Protein AF-0000000078819251 (afdb_homodimer)

Secondary structure (DSSP, 8-state):
---EEEE--HHHHHHHHSSS--HHHHHHHHHBTTTEEEEEEHHHHHHHHHHHHHSS-TTHHHHHHHHHTTSEEEPB-HHHHHHHHHHHHHHHHTT----HHHHHHHHHHHHTT----/---EEEE--HHHHHHHHSSS--HHHHHHHHHBTTTEEEEEEHHHHHHHHHHHHHSS-TTHHHHHHHHHTTSEEEPB-HHHHHHHHHHHHHHHHTT----HHHHHHHHHHHHTT----

Nearest PDB structures (foldseek):
  3zvk-assembly1_D  TM=8.724E-01  e=1.174E-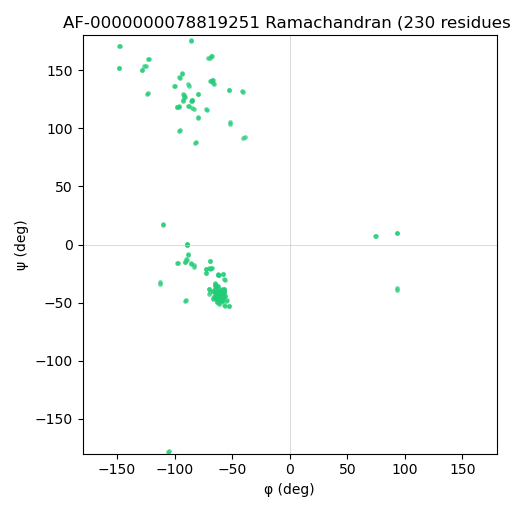06  Rickettsia felis
  3zvk-assembly1_B  TM=8.732E-01  e=2.799E-06  Rickettsia felis
  5x3t-assembly1_H  TM=8.193E-01  e=6.175E-03  Mycobacterium tuberculosis H37Rv
  5wz4-assembly1_B  TM=7.832E-01  e=4.255E-03  Mycobacterium tuberculosis H37Rv
  5wzf-assembly1_A  TM=7.542E-01  e=3.532E-03  Mycobacterium tuberculosis H37Rv

Structure (mmCIF, N/CA/C/O backbone):
data_AF-0000000078819251-model_v1
#
loop_
_entity.id
_entity.type
_entity.pdbx_description
1 polymer 'Pin protein'
#
loop_
_atom_site.group_PDB
_atom_site.id
_atom_site.type_symbol
_atom_site.label_atom_id
_atom_site.label_alt_id
_atom_site.label_comp_id
_atom_site.label_asym_id
_atom_site.label_entity_id
_atom_site.label_seq_id
_atom_site.pdbx_PDB_ins_code
_atom_site.Cartn_x
_atom_site.Cartn_y
_atom_site.Cartn_z
_atom_site.occupancy
_atom_site.B_iso_or_equiv
_atom_site.auth_seq_id
_atom_site.auth_comp_id
_atom_site.auth_asym_id
_atom_site.auth_atom_id
_atom_site.pdbx_PDB_model_num
ATOM 1 N N . MET A 1 1 ? 28.266 -14.711 -6.984 1 44.97 1 MET A N 1
ATOM 2 C CA . MET A 1 1 ? 27.781 -13.828 -8.047 1 44.97 1 MET A CA 1
ATOM 3 C C . MET A 1 1 ? 26.359 -13.359 -7.754 1 44.97 1 MET A C 1
ATOM 5 O O . MET A 1 1 ? 25.484 -14.164 -7.406 1 44.97 1 MET A O 1
ATOM 9 N N . GLY A 1 2 ? 26.109 -12.133 -7.336 1 59.44 2 GLY A N 1
ATOM 10 C CA . GLY A 1 2 ? 24.844 -11.641 -6.82 1 59.44 2 GLY A CA 1
ATOM 11 C C . GLY A 1 2 ? 23.656 -11.938 -7.734 1 59.44 2 GLY A C 1
ATOM 12 O O . GLY A 1 2 ? 23.781 -11.859 -8.961 1 59.44 2 GLY A O 1
ATOM 13 N N . ARG A 1 3 ? 22.828 -12.898 -7.426 1 68.06 3 ARG A N 1
ATOM 14 C CA . ARG A 1 3 ? 21.719 -13.289 -8.289 1 68.06 3 ARG A CA 1
ATOM 15 C C . ARG A 1 3 ? 21.047 -12.062 -8.906 1 68.06 3 ARG A C 1
ATOM 17 O O . ARG A 1 3 ? 20.984 -11.008 -8.273 1 68.06 3 ARG A O 1
ATOM 24 N N . MET A 1 4 ? 20.875 -12.219 -10.32 1 81.94 4 MET A N 1
ATOM 25 C CA . MET A 1 4 ? 20.125 -11.172 -11 1 81.94 4 MET A CA 1
ATOM 26 C C . MET A 1 4 ? 18.781 -10.945 -10.312 1 81.94 4 MET A C 1
ATOM 28 O O . MET A 1 4 ? 18.125 -11.898 -9.891 1 81.94 4 MET A O 1
ATOM 32 N N . LYS A 1 5 ? 18.438 -9.766 -10.062 1 86.62 5 LYS A N 1
ATOM 33 C CA . LYS A 1 5 ? 17.203 -9.406 -9.383 1 86.62 5 LYS A CA 1
ATOM 34 C C . LYS A 1 5 ? 16.078 -9.164 -10.391 1 86.62 5 LYS A C 1
ATOM 36 O O . LYS A 1 5 ? 16.297 -8.523 -11.422 1 86.62 5 LYS A O 1
ATOM 41 N N . PHE A 1 6 ? 15.031 -9.805 -10.125 1 88.38 6 PHE A N 1
ATOM 42 C CA . PHE A 1 6 ? 13.844 -9.578 -10.945 1 88.38 6 PHE A CA 1
ATOM 43 C C . PHE A 1 6 ? 12.664 -9.148 -10.094 1 88.38 6 PHE A C 1
ATOM 45 O O . PHE A 1 6 ? 12.453 -9.688 -9 1 88.38 6 PHE A O 1
ATOM 52 N N . PHE A 1 7 ? 12.086 -8.117 -10.539 1 92.88 7 PHE A N 1
ATOM 53 C CA . PHE A 1 7 ? 10.828 -7.727 -9.922 1 92.88 7 PHE A CA 1
ATOM 54 C C . PHE A 1 7 ? 9.648 -8.414 -10.602 1 92.88 7 PHE A C 1
ATOM 56 O O . PHE A 1 7 ? 9.422 -8.219 -11.797 1 92.88 7 PHE A O 1
ATOM 63 N N . VAL A 1 8 ? 8.906 -9.211 -9.859 1 91.12 8 VAL A N 1
ATOM 64 C CA . VAL A 1 8 ? 7.832 -10.023 -10.414 1 91.12 8 VAL A CA 1
ATOM 65 C C . VAL A 1 8 ? 6.5 -9.305 -10.25 1 91.12 8 VAL A C 1
ATOM 67 O O . VAL A 1 8 ? 6.086 -8.992 -9.125 1 91.12 8 VAL A O 1
ATOM 70 N N . ASP A 1 9 ? 5.871 -9.008 -11.32 1 88 9 ASP A N 1
ATOM 71 C CA . ASP A 1 9 ? 4.602 -8.289 -11.273 1 88 9 ASP A CA 1
ATOM 72 C C . ASP A 1 9 ? 3.43 -9.25 -11.094 1 88 9 ASP A C 1
ATOM 74 O O . ASP A 1 9 ? 3.627 -10.461 -11 1 88 9 ASP A O 1
ATOM 78 N N . THR A 1 10 ? 2.244 -8.672 -10.953 1 89.81 10 THR A N 1
ATOM 79 C CA . THR A 1 10 ? 1.039 -9.422 -10.625 1 89.81 10 THR A CA 1
ATOM 80 C C . THR A 1 10 ? 0.689 -10.391 -11.75 1 89.81 10 THR A C 1
ATOM 82 O O . THR A 1 10 ? 0.239 -11.508 -11.5 1 89.81 10 THR A O 1
ATOM 85 N N . SER A 1 11 ? 0.959 -9.977 -12.961 1 90 11 SER A N 1
ATOM 86 C CA . SER A 1 11 ? 0.524 -10.758 -14.109 1 90 11 SER A CA 1
ATOM 87 C C . SER A 1 11 ? 1.21 -12.117 -14.141 1 90 11 SER A C 1
ATOM 89 O O . SER A 1 11 ? 0.604 -13.117 -14.547 1 90 11 SER A O 1
ATOM 91 N N . ILE A 1 12 ? 2.428 -12.203 -13.75 1 90.44 12 ILE A N 1
ATOM 92 C CA . ILE A 1 12 ? 3.172 -13.461 -13.734 1 90.44 12 ILE A CA 1
ATOM 93 C C . ILE A 1 12 ? 2.551 -14.422 -12.727 1 90.44 12 ILE A C 1
ATOM 95 O O . ILE A 1 12 ? 2.377 -15.609 -13.008 1 90.44 12 ILE A O 1
ATOM 99 N N . PHE A 1 13 ? 2.215 -13.961 -11.531 1 93.44 13 PHE A N 1
ATOM 100 C CA . PHE A 1 13 ? 1.59 -14.797 -10.508 1 93.44 13 PHE A CA 1
ATOM 101 C C . PHE A 1 13 ? 0.225 -15.289 -10.977 1 93.44 13 PHE A C 1
ATOM 103 O O . PHE A 1 13 ? -0.099 -16.469 -10.828 1 93.44 13 PHE A O 1
ATOM 110 N N . VAL A 1 14 ? -0.562 -14.391 -11.531 1 92.19 14 VAL A N 1
ATOM 111 C CA . VAL A 1 14 ? -1.913 -14.703 -11.984 1 92.19 14 VAL A CA 1
ATOM 112 C C . VAL A 1 14 ? -1.858 -15.797 -13.055 1 92.19 14 VAL A C 1
ATOM 114 O O . VAL A 1 14 ? -2.66 -16.734 -13.039 1 92.19 14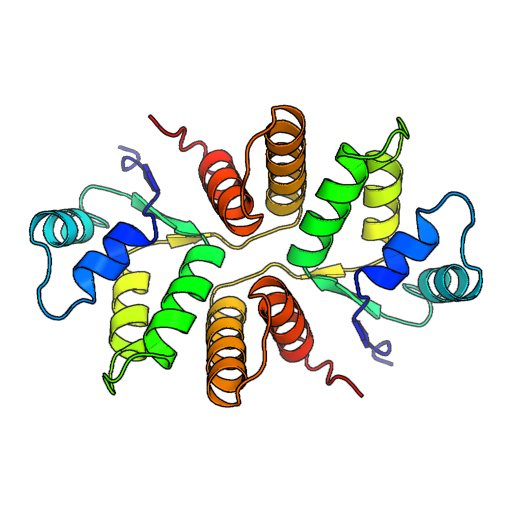 VAL A O 1
ATOM 117 N N . ASP A 1 15 ? -0.862 -15.664 -13.992 1 90.44 15 ASP A N 1
ATOM 118 C CA . ASP A 1 15 ? -0.665 -16.656 -15.039 1 90.44 15 ASP A CA 1
ATOM 119 C C . ASP A 1 15 ? -0.456 -18.047 -14.445 1 90.44 15 ASP A C 1
ATOM 121 O O . ASP A 1 15 ? -0.855 -19.062 -15.039 1 90.44 15 ASP A O 1
ATOM 125 N N . CYS A 1 16 ? 0.128 -18.094 -13.25 1 89.88 16 CYS A N 1
ATOM 126 C CA . CYS A 1 16 ? 0.477 -19.375 -12.625 1 89.88 16 CYS A CA 1
ATOM 127 C C . CYS A 1 16 ? -0.662 -19.875 -11.75 1 89.88 16 CYS A C 1
ATOM 129 O O . CYS A 1 16 ? -0.673 -21.047 -11.352 1 89.88 16 CYS A O 1
ATOM 131 N N . LEU A 1 17 ? -1.628 -19 -11.43 1 88.62 17 LEU A N 1
ATOM 132 C CA . LEU A 1 17 ? -2.725 -19.359 -10.539 1 88.62 17 LEU A CA 1
ATOM 133 C C . LEU A 1 17 ? -3.965 -19.75 -11.336 1 88.62 17 LEU A C 1
ATOM 135 O O . LEU A 1 17 ? -4.879 -20.375 -10.797 1 88.62 17 LEU A O 1
ATOM 139 N N . ARG A 1 18 ? -3.949 -19.406 -12.562 1 82.31 18 ARG A N 1
ATOM 140 C CA . ARG A 1 18 ? -5.082 -19.766 -13.414 1 82.31 18 ARG A CA 1
ATOM 141 C C . ARG A 1 18 ? -5.152 -21.266 -13.625 1 82.31 18 ARG A C 1
ATOM 143 O O . ARG A 1 18 ? -4.18 -21.984 -13.383 1 82.31 18 ARG A O 1
ATOM 150 N N . LYS A 1 19 ? -6.387 -21.672 -14.078 1 78.31 19 LYS A N 1
ATOM 151 C CA . LYS A 1 19 ? -6.586 -23.094 -14.367 1 78.31 19 LYS A CA 1
ATOM 152 C C . LYS A 1 19 ? -5.625 -23.578 -15.453 1 78.31 19 LYS A C 1
ATOM 154 O O . LYS A 1 19 ? -4.996 -24.625 -15.305 1 78.31 19 LYS A O 1
ATOM 159 N N . GLU A 1 20 ? -5.594 -22.766 -16.453 1 79.81 20 GLU A N 1
ATOM 160 C CA . GLU A 1 20 ? -4.613 -23.031 -17.5 1 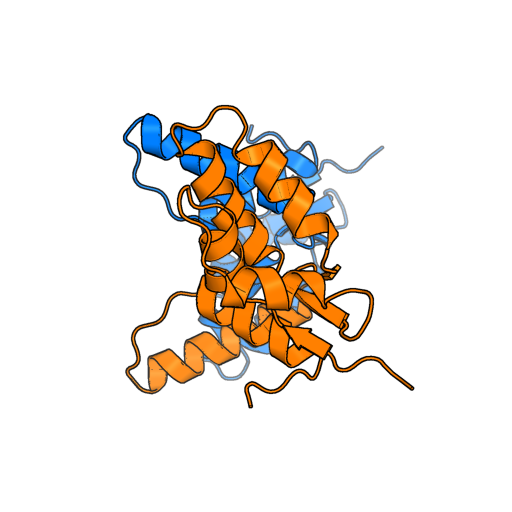79.81 20 GLU A CA 1
ATOM 161 C C . GLU A 1 20 ? -3.35 -22.203 -17.297 1 79.81 20 GLU A C 1
ATOM 163 O O . GLU A 1 20 ? -3.287 -21.047 -17.734 1 79.81 20 GLU A O 1
ATOM 168 N N . VAL A 1 21 ? -2.412 -22.953 -16.688 1 81.88 21 VAL A N 1
ATOM 169 C CA . VAL A 1 21 ? -1.153 -22.297 -16.375 1 81.88 21 VAL A CA 1
ATOM 170 C C . VAL A 1 21 ? -0.419 -21.922 -17.656 1 81.88 21 VAL A C 1
ATOM 172 O O . VAL A 1 21 ? -0.365 -22.719 -18.594 1 81.88 21 VAL A O 1
ATOM 175 N N . ILE A 1 22 ? 0.179 -20.734 -17.734 1 81.12 22 ILE A N 1
ATOM 176 C CA . ILE A 1 22 ? 1.029 -20.312 -18.828 1 81.12 22 ILE A CA 1
ATOM 177 C C . ILE A 1 22 ? 2.451 -20.828 -18.625 1 81.12 22 ILE A C 1
ATOM 179 O O . ILE A 1 22 ? 3.141 -20.406 -17.688 1 81.12 22 ILE A O 1
ATOM 183 N N . PRO A 1 23 ? 2.863 -21.609 -19.453 1 84.38 23 PRO A N 1
ATOM 184 C CA . PRO A 1 23 ? 4.125 -22.312 -19.219 1 84.38 23 PRO A CA 1
ATOM 185 C C . PRO A 1 23 ? 5.312 -21.359 -19.078 1 84.38 23 PRO A C 1
ATOM 187 O O . PRO A 1 23 ? 6.203 -21.609 -18.266 1 84.38 23 PRO A O 1
ATOM 190 N N . SER A 1 24 ? 5.375 -20.359 -19.828 1 84 24 SER A N 1
ATOM 191 C CA . SER A 1 24 ? 6.504 -19.438 -19.766 1 84 24 SER A CA 1
ATOM 192 C C . SER A 1 24 ? 6.605 -18.781 -18.391 1 84 24 SER A C 1
ATOM 194 O O . SER A 1 24 ? 7.699 -18.672 -17.828 1 84 24 SER A O 1
ATOM 196 N N . SER A 1 25 ? 5.488 -18.406 -17.875 1 86.88 25 SER A N 1
ATOM 197 C CA . SER A 1 25 ? 5.465 -17.797 -16.547 1 86.88 25 SER A CA 1
ATOM 198 C C . SER A 1 25 ? 5.863 -18.797 -15.469 1 86.88 25 SER A C 1
ATOM 200 O O . SER A 1 25 ? 6.598 -18.469 -14.539 1 86.88 25 SER A O 1
ATOM 202 N N . LYS A 1 26 ? 5.402 -19.953 -15.633 1 84.94 26 LYS A N 1
ATOM 203 C CA . LYS A 1 26 ? 5.742 -21 -14.68 1 84.94 26 LYS A CA 1
ATOM 204 C C . LYS A 1 26 ? 7.242 -21.297 -14.695 1 84.94 26 LYS A C 1
ATOM 206 O O . LYS A 1 26 ? 7.871 -21.391 -13.641 1 84.94 26 LYS A O 1
ATOM 211 N N . SER A 1 27 ? 7.707 -21.422 -15.812 1 84.56 27 SER A N 1
ATOM 212 C CA . SER A 1 27 ? 9.133 -21.688 -15.961 1 84.56 27 SER A CA 1
ATOM 213 C C . SER A 1 27 ? 9.977 -20.578 -15.352 1 84.56 27 SER A C 1
ATOM 215 O O . SER A 1 27 ? 11 -20.844 -14.719 1 84.56 27 SER A O 1
ATOM 217 N N . PHE A 1 28 ? 9.57 -19.406 -15.57 1 83.81 28 PHE A N 1
ATOM 218 C CA . PHE A 1 28 ? 10.281 -18.25 -15.031 1 83.81 28 PHE A CA 1
ATOM 219 C C . PHE A 1 28 ? 10.32 -18.297 -13.508 1 83.81 28 PHE A C 1
ATOM 221 O O . PHE A 1 28 ? 11.391 -18.156 -12.906 1 83.81 28 PHE A O 1
ATOM 228 N N . LEU A 1 29 ? 9.188 -18.562 -12.938 1 85.12 29 LEU A N 1
ATOM 229 C CA . LEU A 1 29 ? 9.094 -18.594 -11.477 1 85.12 29 LEU A CA 1
ATOM 230 C C . LEU A 1 29 ? 9.93 -19.734 -10.906 1 85.12 29 LEU A C 1
ATOM 232 O O . LEU A 1 29 ? 10.5 -19.609 -9.82 1 85.12 29 LEU A O 1
ATOM 236 N N . GLU A 1 30 ? 9.984 -20.766 -11.664 1 82.94 30 GLU A N 1
ATOM 237 C CA . GLU A 1 30 ? 10.742 -21.922 -11.211 1 82.94 30 GLU A CA 1
ATOM 238 C C . GLU A 1 30 ? 12.242 -21.625 -11.188 1 82.94 30 GLU A C 1
ATOM 240 O O . GLU A 1 30 ? 13 -22.281 -10.484 1 82.94 30 GLU A O 1
ATOM 245 N N . ARG A 1 31 ? 12.547 -20.672 -11.906 1 84.88 31 ARG A N 1
ATOM 246 C CA . ARG A 1 31 ? 13.961 -20.312 -11.969 1 84.88 31 ARG A CA 1
ATOM 247 C C . ARG A 1 31 ? 14.336 -19.359 -10.828 1 84.88 31 ARG A C 1
ATOM 249 O O . ARG A 1 31 ? 15.516 -19.172 -10.539 1 84.88 31 ARG A O 1
ATOM 256 N N . ILE A 1 32 ? 13.367 -18.828 -10.266 1 81.56 32 ILE A N 1
ATOM 257 C CA . ILE A 1 32 ? 13.609 -17.953 -9.125 1 81.56 32 ILE A CA 1
ATOM 258 C C . ILE A 1 32 ? 14.102 -18.781 -7.938 1 81.56 32 ILE A C 1
ATOM 260 O O . ILE A 1 32 ? 13.555 -19.844 -7.645 1 81.56 32 ILE A O 1
ATOM 264 N N . GLY A 1 33 ? 15.094 -18.297 -7.121 1 75.19 33 GLY A N 1
ATOM 265 C CA . GLY A 1 33 ? 15.727 -19 -6.016 1 75.19 33 GLY A CA 1
ATOM 266 C C . GLY A 1 33 ? 17 -19.734 -6.426 1 75.19 33 GLY A C 1
ATOM 267 O O . GLY A 1 33 ? 17.969 -19.766 -5.672 1 75.19 33 GLY A O 1
ATOM 268 N N . ASP A 1 34 ? 16.922 -20.312 -7.633 1 77.25 34 ASP A N 1
ATOM 269 C CA . ASP A 1 34 ? 18.094 -21.031 -8.125 1 77.25 34 ASP A CA 1
ATOM 270 C C . ASP A 1 34 ? 19.016 -20.109 -8.914 1 77.25 34 ASP A C 1
ATOM 272 O O . ASP A 1 34 ? 20.203 -19.984 -8.586 1 77.25 34 ASP A O 1
ATOM 276 N N . GLU A 1 35 ? 18.391 -19.344 -9.844 1 79.75 35 GLU A N 1
ATOM 277 C CA . GLU A 1 35 ? 19.172 -18.531 -10.766 1 79.75 35 GLU A CA 1
ATOM 278 C C . GLU A 1 35 ? 18.969 -17.047 -10.516 1 79.75 35 GLU A C 1
ATOM 280 O O . GLU A 1 35 ? 19.859 -16.234 -10.742 1 79.75 35 GLU A O 1
ATOM 285 N N . TYR A 1 36 ? 17.75 -16.797 -10.078 1 84 36 TYR A N 1
ATOM 286 C CA . TYR A 1 36 ? 17.359 -15.398 -9.945 1 84 36 TYR A CA 1
ATOM 287 C C . TYR A 1 36 ? 16.844 -15.117 -8.539 1 84 36 TYR A C 1
ATOM 289 O O . TYR A 1 36 ? 16.406 -16.031 -7.832 1 84 36 TYR A O 1
ATOM 297 N N . SER A 1 37 ? 17 -13.883 -8.18 1 90.25 37 SER A N 1
ATOM 298 C CA . SER A 1 37 ? 16.297 -13.383 -7.012 1 90.25 37 SER A CA 1
ATOM 299 C C . SER A 1 37 ? 15.023 -12.641 -7.41 1 90.25 37 SER A C 1
ATOM 301 O O . SER A 1 37 ? 15.078 -11.664 -8.156 1 90.25 37 SER A O 1
ATOM 303 N N . GLY A 1 38 ? 13.953 -13.148 -6.977 1 93.56 38 GLY A N 1
ATOM 304 C CA . GLY A 1 38 ? 12.672 -12.531 -7.285 1 93.56 38 GLY A CA 1
ATOM 305 C C . GLY A 1 38 ? 12.125 -11.688 -6.152 1 93.56 38 GLY A C 1
ATOM 306 O O . GLY A 1 38 ? 12.234 -12.062 -4.98 1 93.56 38 GLY A O 1
ATOM 307 N N . TYR A 1 39 ? 11.625 -10.539 -6.527 1 96.06 39 TYR A N 1
ATOM 308 C CA . TYR A 1 39 ? 11.023 -9.602 -5.574 1 96.06 39 TYR A CA 1
ATOM 309 C C . TYR A 1 39 ? 9.633 -9.18 -6.027 1 96.06 39 TYR A C 1
ATOM 311 O O . TYR A 1 39 ? 9.352 -9.148 -7.227 1 96.06 39 TYR A O 1
ATOM 319 N N . THR A 1 40 ? 8.82 -8.891 -5.102 1 96.94 40 THR A N 1
ATOM 320 C CA . THR A 1 40 ? 7.543 -8.266 -5.414 1 96.94 40 THR A CA 1
ATOM 321 C C . THR A 1 40 ? 7.109 -7.332 -4.289 1 96.94 40 THR A C 1
ATOM 323 O O . THR A 1 40 ? 7.773 -7.25 -3.254 1 96.94 40 THR A O 1
ATOM 326 N N . SER A 1 41 ? 6.074 -6.602 -4.574 1 98.12 41 SER A N 1
ATOM 327 C CA . SER A 1 41 ? 5.586 -5.605 -3.629 1 98.12 41 SER A CA 1
ATOM 328 C C . SER A 1 41 ? 4.484 -6.18 -2.744 1 98.12 41 SER A C 1
ATOM 330 O O . SER A 1 41 ? 3.66 -6.973 -3.205 1 98.12 41 SER A O 1
ATOM 332 N N . SER A 1 42 ? 4.41 -5.715 -1.489 1 98.69 42 SER A N 1
ATOM 333 C CA . SER A 1 42 ? 3.271 -6.055 -0.645 1 98.69 42 SER A CA 1
ATOM 334 C C . SER A 1 42 ? 1.96 -5.605 -1.28 1 98.69 42 SER A C 1
ATOM 336 O O . SER A 1 42 ? 0.903 -6.176 -1.008 1 98.69 42 SER A O 1
ATOM 338 N N . ILE A 1 43 ? 1.994 -4.613 -2.129 1 98.62 43 ILE A N 1
ATOM 339 C CA . ILE A 1 43 ? 0.806 -4.203 -2.869 1 98.62 43 ILE A CA 1
ATOM 340 C C . ILE A 1 43 ? 0.359 -5.332 -3.795 1 98.62 43 ILE A C 1
ATOM 342 O O . ILE A 1 43 ? -0.836 -5.609 -3.912 1 98.62 43 ILE A O 1
ATOM 346 N N . THR A 1 44 ? 1.317 -5.961 -4.504 1 98.12 44 THR A N 1
ATOM 347 C CA . THR A 1 44 ? 1.014 -7.113 -5.344 1 98.12 44 THR A CA 1
ATOM 348 C C . THR A 1 44 ? 0.359 -8.227 -4.527 1 98.12 44 THR A C 1
ATOM 350 O O . THR A 1 44 ? -0.602 -8.852 -4.977 1 98.12 44 THR A O 1
ATOM 353 N N . VAL A 1 45 ? 0.835 -8.43 -3.346 1 98.44 45 VAL A N 1
ATOM 354 C CA . VAL A 1 45 ? 0.27 -9.43 -2.451 1 98.44 45 VAL A CA 1
ATOM 355 C C . VAL A 1 45 ? -1.199 -9.117 -2.182 1 98.44 45 VAL A C 1
ATOM 357 O O . VAL A 1 45 ? -2.047 -10.008 -2.201 1 98.44 45 VAL A O 1
ATOM 360 N N . ALA A 1 46 ? -1.514 -7.871 -1.892 1 98.56 46 ALA A N 1
ATOM 361 C CA . ALA A 1 46 ? -2.893 -7.465 -1.635 1 98.56 46 ALA A CA 1
ATOM 362 C C . ALA A 1 46 ? -3.785 -7.762 -2.838 1 98.56 46 ALA A C 1
ATOM 364 O O . ALA A 1 46 ? -4.891 -8.289 -2.686 1 98.56 46 ALA A O 1
ATOM 365 N N . GLU A 1 47 ? -3.285 -7.418 -3.994 1 97.94 47 GLU A N 1
ATOM 366 C CA . GLU A 1 47 ? -4.043 -7.641 -5.223 1 97.94 47 GLU A CA 1
ATOM 367 C C . GLU A 1 47 ? -4.301 -9.125 -5.449 1 97.94 47 GLU A C 1
ATOM 369 O O . GLU A 1 47 ? -5.402 -9.523 -5.832 1 97.94 47 GLU A O 1
ATOM 374 N N . LEU A 1 48 ? -3.32 -9.93 -5.242 1 97.5 48 LEU A N 1
ATOM 375 C CA . LEU A 1 48 ? -3.463 -11.375 -5.387 1 97.5 48 LEU A CA 1
ATOM 376 C C . LEU A 1 48 ? -4.434 -11.938 -4.352 1 97.5 48 LEU A C 1
ATOM 378 O O . LEU A 1 48 ? -5.203 -12.852 -4.648 1 97.5 48 LEU A O 1
ATOM 382 N N . SER A 1 49 ? -4.328 -11.414 -3.123 1 97.81 49 SER A N 1
ATOM 383 C CA . SER A 1 49 ? -5.266 -11.828 -2.08 1 97.81 49 SER A CA 1
ATOM 384 C C . SER A 1 49 ? -6.707 -11.523 -2.484 1 97.81 49 SER A C 1
ATOM 386 O O . SER A 1 49 ? -7.594 -12.359 -2.295 1 97.81 49 SER A O 1
ATOM 388 N N . VAL A 1 50 ? -6.961 -10.352 -3.012 1 97.44 50 VAL A N 1
ATOM 389 C CA . VAL A 1 50 ? -8.289 -10.016 -3.527 1 97.44 50 VAL A CA 1
ATOM 390 C C . VAL A 1 50 ? -8.742 -11.086 -4.52 1 97.44 50 VAL A C 1
ATOM 392 O O . VAL A 1 50 ? -9.844 -11.617 -4.402 1 97.44 50 VAL A O 1
ATOM 395 N N . GLY A 1 51 ? -7.867 -11.336 -5.492 1 96.06 51 GLY A N 1
ATOM 396 C CA . GLY A 1 51 ? -8.188 -12.336 -6.504 1 96.06 51 GLY A CA 1
ATOM 397 C C . GLY A 1 51 ? -8.508 -13.695 -5.918 1 96.06 51 GLY A C 1
ATOM 398 O O . GLY A 1 51 ? -9.445 -14.359 -6.355 1 96.06 51 GLY A O 1
ATOM 399 N N . ALA A 1 52 ? -7.715 -14.094 -4.98 1 96.31 52 ALA A N 1
ATOM 400 C CA . ALA A 1 52 ? -7.895 -15.406 -4.352 1 96.31 52 ALA A CA 1
ATOM 401 C C . ALA A 1 52 ? -9.234 -15.484 -3.629 1 96.31 52 ALA A C 1
ATOM 403 O O . ALA A 1 52 ? -9.953 -16.484 -3.746 1 96.31 52 ALA A O 1
ATOM 404 N N . HIS A 1 53 ? -9.602 -14.453 -2.861 1 96.5 53 HIS A N 1
ATOM 405 C CA . HIS A 1 53 ? -10.82 -14.461 -2.062 1 96.5 53 HIS A CA 1
ATOM 406 C C . HIS A 1 53 ? -12.055 -14.32 -2.943 1 96.5 53 HIS A C 1
ATOM 408 O O . HIS A 1 53 ? -13.148 -14.758 -2.566 1 96.5 53 HIS A O 1
ATOM 414 N N . LEU A 1 54 ? -11.867 -13.742 -4.074 1 95.5 54 LEU A N 1
ATOM 415 C CA . LEU A 1 54 ? -13.008 -13.586 -4.973 1 95.5 54 LEU A CA 1
ATOM 416 C C . LEU A 1 54 ? -13.141 -14.781 -5.902 1 95.5 54 LEU A C 1
ATOM 418 O O . LEU A 1 54 ? -14.156 -14.93 -6.59 1 95.5 54 LEU A O 1
ATOM 422 N N . SER A 1 55 ? -12.148 -15.57 -5.922 1 92.56 55 SER A N 1
ATOM 423 C CA . SER A 1 55 ? -12.133 -16.734 -6.797 1 92.56 55 SER A CA 1
ATOM 424 C C . SER A 1 55 ? -13.117 -17.797 -6.316 1 92.56 55 SER A C 1
ATOM 426 O O . SER A 1 55 ? -13.555 -17.766 -5.164 1 92.56 55 SER A O 1
ATOM 428 N N . ARG A 1 56 ? -13.516 -18.719 -7.184 1 86.44 56 ARG A N 1
ATOM 429 C CA . ARG A 1 56 ? -14.414 -19.828 -6.863 1 86.44 56 ARG A CA 1
ATOM 430 C C . ARG A 1 56 ? -13.625 -21.031 -6.355 1 86.44 56 ARG A C 1
ATOM 432 O O . ARG A 1 56 ? -14.211 -21.984 -5.84 1 86.44 56 ARG A O 1
ATOM 439 N N . SER A 1 57 ? -12.344 -20.922 -6.473 1 87.38 57 SER A N 1
ATOM 440 C CA . SER A 1 57 ? -11.477 -22.016 -6.051 1 87.38 57 SER A CA 1
ATOM 441 C C . SER A 1 57 ? -11.289 -22.016 -4.535 1 87.38 57 SER A C 1
ATOM 443 O O . SER A 1 57 ? -10.922 -21 -3.949 1 87.38 57 SER A O 1
ATOM 445 N N . GLN A 1 58 ? -11.484 -23.141 -3.877 1 87.44 58 GLN A N 1
ATOM 446 C CA . GLN A 1 58 ? -11.406 -23.266 -2.424 1 87.44 58 GLN A CA 1
ATOM 447 C C . GLN A 1 58 ? -9.969 -23.188 -1.939 1 87.44 58 GLN A C 1
ATOM 449 O O . GLN A 1 58 ? -9.711 -22.812 -0.793 1 87.44 58 GLN A O 1
ATOM 454 N N . ASP A 1 59 ? -9.023 -23.453 -2.799 1 92.94 59 ASP A N 1
ATOM 455 C CA . ASP A 1 59 ? -7.625 -23.469 -2.369 1 92.94 59 ASP A CA 1
ATOM 456 C C . ASP A 1 59 ? -6.855 -22.281 -2.961 1 92.94 59 ASP A C 1
ATOM 458 O O . ASP A 1 59 ? -5.625 -22.281 -2.973 1 92.94 59 ASP A O 1
ATOM 462 N N . ALA A 1 60 ? -7.59 -21.312 -3.428 1 93.56 60 ALA A N 1
ATOM 463 C CA . ALA A 1 60 ? -6.969 -20.203 -4.152 1 93.56 60 ALA A CA 1
ATOM 464 C C . ALA A 1 60 ? -5.98 -19.453 -3.264 1 93.56 60 ALA A C 1
ATOM 466 O O . ALA A 1 60 ? -4.887 -19.094 -3.707 1 93.56 60 ALA A O 1
ATOM 467 N N . LEU A 1 61 ? -6.383 -19.188 -2.064 1 94.88 61 LEU A N 1
ATOM 468 C CA . LEU A 1 61 ? -5.504 -18.469 -1.159 1 94.88 61 LEU A CA 1
ATOM 469 C C . LEU A 1 61 ? -4.25 -19.266 -0.846 1 94.88 61 LEU A C 1
ATOM 471 O O . LEU A 1 61 ? -3.143 -18.734 -0.839 1 94.88 61 LEU A O 1
ATOM 475 N N . GLU A 1 62 ? -4.398 -20.531 -0.563 1 95.81 62 GLU A N 1
ATOM 476 C CA . GLU A 1 62 ? -3.264 -21.406 -0.279 1 95.81 62 GLU A CA 1
ATOM 477 C C . GLU A 1 62 ? -2.283 -21.422 -1.449 1 95.81 62 GLU A C 1
ATOM 479 O O . GLU A 1 62 ? -1.07 -21.328 -1.253 1 95.81 62 GLU A O 1
ATOM 484 N N . LYS A 1 63 ? -2.756 -21.562 -2.621 1 94.12 63 LYS A N 1
ATOM 485 C CA . LYS A 1 63 ? -1.926 -21.562 -3.822 1 94.12 63 LYS A CA 1
ATOM 486 C C . LYS A 1 63 ? -1.203 -20.234 -3.986 1 94.12 63 LYS A C 1
ATOM 488 O O . LYS A 1 63 ? -0.031 -20.203 -4.367 1 94.12 63 LYS A O 1
ATOM 493 N N . THR A 1 64 ? -1.962 -19.172 -3.73 1 94.88 64 THR A N 1
ATOM 494 C CA . THR A 1 64 ? -1.379 -17.844 -3.799 1 94.88 64 THR A CA 1
ATOM 495 C C . THR A 1 64 ? -0.214 -17.719 -2.822 1 94.88 64 THR A C 1
ATOM 497 O O . THR A 1 64 ? 0.865 -17.25 -3.193 1 94.88 64 THR A O 1
ATOM 500 N N . LEU A 1 65 ? -0.376 -18.141 -1.581 1 95.06 65 LEU A N 1
ATOM 501 C CA . LEU A 1 65 ? 0.654 -18.031 -0.552 1 95.06 65 LEU A CA 1
ATOM 502 C C . LEU A 1 65 ? 1.866 -18.891 -0.914 1 95.06 65 LEU A C 1
ATOM 504 O O . LEU A 1 65 ? 3.006 -18.484 -0.66 1 95.06 65 LEU A O 1
ATOM 508 N N . GLU A 1 66 ? 1.645 -20 -1.513 1 93.38 66 GLU A N 1
ATOM 509 C CA . GLU A 1 66 ? 2.732 -20.875 -1.951 1 93.38 66 GLU A CA 1
ATOM 510 C C . GLU A 1 66 ? 3.588 -20.188 -3.016 1 93.38 66 GLU A C 1
ATOM 512 O O . GLU A 1 66 ? 4.816 -20.266 -2.975 1 93.38 66 GLU A O 1
ATOM 517 N N . LEU A 1 67 ? 2.941 -19.578 -3.902 1 91.75 67 LEU A N 1
ATOM 518 C CA . LEU A 1 67 ? 3.65 -18.875 -4.969 1 91.75 67 LEU A CA 1
ATOM 519 C C . LEU A 1 67 ? 4.465 -17.719 -4.414 1 91.75 67 LEU A C 1
ATOM 521 O O . LEU A 1 67 ? 5.582 -17.469 -4.867 1 91.75 67 LEU A O 1
ATOM 525 N N . LEU A 1 68 ? 3.896 -17.062 -3.449 1 94.25 68 LEU A N 1
ATOM 526 C CA . LEU A 1 68 ? 4.547 -15.891 -2.873 1 94.25 68 LEU A CA 1
ATOM 527 C C . LEU A 1 68 ? 5.781 -16.297 -2.072 1 94.25 68 LEU A C 1
ATOM 529 O O . LEU A 1 68 ? 6.656 -15.461 -1.813 1 94.25 68 LEU A O 1
ATOM 533 N N . ASN A 1 69 ? 5.832 -17.531 -1.681 1 93.31 69 ASN A N 1
ATOM 534 C CA . ASN A 1 69 ? 6.98 -18.031 -0.932 1 93.31 69 ASN A CA 1
ATOM 535 C C . ASN A 1 69 ? 8.227 -18.109 -1.805 1 93.31 69 ASN A C 1
ATOM 537 O O . ASN A 1 69 ? 9.344 -18.219 -1.292 1 93.31 69 ASN A O 1
ATOM 541 N N . ILE A 1 70 ? 8.07 -18.016 -3.113 1 90.06 70 ILE A N 1
ATOM 542 C CA . ILE A 1 70 ? 9.156 -18.172 -4.066 1 90.06 70 ILE A CA 1
ATOM 543 C C . ILE A 1 70 ? 9.922 -16.859 -4.211 1 90.06 70 ILE A C 1
ATOM 545 O O . ILE A 1 70 ? 11.047 -16.844 -4.711 1 90.06 70 ILE A O 1
ATOM 549 N N . VAL A 1 71 ? 9.297 -15.781 -3.812 1 94.25 71 VAL A N 1
ATOM 550 C CA . VAL A 1 71 ? 9.898 -14.461 -3.986 1 94.25 71 VAL A CA 1
ATOM 551 C C . VAL A 1 71 ? 10.023 -13.766 -2.633 1 94.25 71 VAL A C 1
ATOM 553 O O . VAL A 1 71 ? 9.422 -14.203 -1.646 1 94.25 71 VAL A O 1
ATOM 556 N N . GLU A 1 72 ? 10.891 -12.797 -2.584 1 95.62 72 GLU A N 1
ATOM 557 C CA . GLU A 1 72 ? 10.93 -11.891 -1.44 1 95.62 72 GLU A CA 1
ATOM 558 C C . GLU A 1 72 ? 9.922 -10.75 -1.605 1 95.62 72 GLU A C 1
ATOM 560 O O . GLU A 1 72 ? 9.945 -10.039 -2.609 1 95.62 72 GLU A O 1
ATOM 565 N N . VAL A 1 73 ? 9.062 -10.586 -0.664 1 97.75 73 VAL A N 1
ATOM 566 C CA . VAL A 1 73 ? 8.078 -9.508 -0.691 1 97.75 73 VAL A CA 1
ATOM 567 C C . VAL A 1 73 ? 8.633 -8.281 0.022 1 97.75 73 VAL A C 1
ATOM 569 O O . VAL A 1 73 ? 9.055 -8.359 1.177 1 97.75 73 VAL A O 1
ATOM 572 N N . ILE A 1 74 ? 8.609 -7.184 -0.625 1 98.06 74 ILE A N 1
ATOM 573 C CA . ILE A 1 74 ? 9.109 -5.93 -0.072 1 98.06 74 ILE A CA 1
ATOM 574 C C . ILE A 1 74 ? 7.965 -5.164 0.592 1 98.06 74 ILE A C 1
ATOM 576 O O . ILE A 1 74 ? 6.945 -4.883 -0.043 1 98.06 74 ILE A O 1
ATOM 580 N N . ASP A 1 75 ? 8.195 -4.871 1.881 1 98.69 75 ASP A N 1
ATOM 581 C CA . ASP A 1 75 ? 7.227 -4.059 2.609 1 98.69 75 ASP A CA 1
ATOM 582 C C . ASP A 1 75 ? 7.184 -2.631 2.064 1 98.69 75 ASP A C 1
ATOM 584 O O . ASP A 1 75 ? 8.219 -2.072 1.699 1 98.69 75 ASP A O 1
ATOM 588 N N . LEU A 1 76 ? 5.945 -2.096 2.023 1 98.69 76 LEU A N 1
ATOM 589 C CA . LEU A 1 76 ? 5.812 -0.685 1.678 1 98.69 76 LEU A CA 1
ATOM 590 C C . LEU A 1 76 ? 6.113 0.2 2.883 1 98.69 76 LEU A C 1
ATOM 592 O O . LEU A 1 76 ? 5.312 0.277 3.816 1 98.69 76 LEU A O 1
ATOM 596 N N . ASP A 1 77 ? 7.23 0.873 2.82 1 98.44 77 ASP A N 1
ATOM 597 C CA . ASP A 1 77 ? 7.582 1.781 3.908 1 98.44 77 ASP A CA 1
ATOM 598 C C . ASP A 1 77 ? 7.367 3.236 3.5 1 98.44 77 ASP A C 1
ATOM 600 O O . ASP A 1 77 ? 6.863 3.512 2.408 1 98.44 77 ASP A O 1
ATOM 604 N N . SER A 1 78 ? 7.699 4.148 4.406 1 98.19 78 SER A N 1
ATOM 605 C CA . SER A 1 78 ? 7.43 5.566 4.184 1 98.19 78 SER A CA 1
ATOM 606 C C . SER A 1 78 ? 8.211 6.098 2.986 1 98.19 78 SER A C 1
ATOM 608 O O . SER A 1 78 ? 7.703 6.918 2.219 1 98.19 78 SER A O 1
ATOM 610 N N . ARG A 1 79 ? 9.438 5.652 2.889 1 98.06 79 ARG A N 1
ATOM 611 C CA . ARG A 1 79 ? 10.258 6.137 1.784 1 98.06 79 ARG A CA 1
ATOM 612 C C . ARG A 1 79 ? 9.648 5.75 0.44 1 98.06 79 ARG A C 1
ATOM 614 O O . ARG A 1 79 ? 9.508 6.59 -0.448 1 98.06 79 ARG A O 1
ATOM 621 N N . ILE A 1 80 ? 9.328 4.469 0.309 1 98.56 80 ILE A N 1
ATOM 622 C CA . ILE A 1 80 ? 8.695 3.996 -0.917 1 98.56 80 ILE A CA 1
ATOM 623 C C . ILE A 1 80 ? 7.379 4.746 -1.141 1 98.56 80 ILE A C 1
ATOM 625 O O . ILE A 1 80 ? 7.066 5.133 -2.268 1 98.56 80 ILE A O 1
ATOM 629 N N . ALA A 1 81 ? 6.609 4.945 -0.096 1 98.75 81 ALA A N 1
ATOM 630 C CA . ALA A 1 81 ? 5.328 5.641 -0.167 1 98.75 81 ALA A CA 1
ATOM 631 C C . ALA A 1 81 ? 5.504 7.066 -0.679 1 98.75 81 ALA A C 1
ATOM 633 O O . ALA A 1 81 ? 4.762 7.516 -1.555 1 98.75 81 ALA A O 1
ATOM 634 N N . ILE A 1 82 ? 6.461 7.789 -0.133 1 98.38 82 ILE A N 1
ATOM 635 C CA . ILE A 1 82 ? 6.734 9.164 -0.53 1 98.38 82 ILE A CA 1
ATOM 636 C C . ILE A 1 82 ? 7.117 9.211 -2.008 1 98.38 82 ILE A C 1
ATOM 638 O O . ILE A 1 82 ? 6.605 10.039 -2.764 1 98.38 82 ILE A O 1
ATOM 642 N N . ASP A 1 83 ? 7.969 8.312 -2.414 1 98.5 83 ASP A N 1
ATOM 643 C CA . ASP A 1 83 ? 8.391 8.25 -3.809 1 98.5 83 ASP A CA 1
ATOM 644 C C . ASP A 1 83 ? 7.215 7.941 -4.73 1 98.5 83 ASP A C 1
ATOM 646 O O . ASP A 1 83 ? 7.117 8.492 -5.828 1 98.5 83 ASP A O 1
ATOM 650 N N . ALA A 1 84 ? 6.383 7.047 -4.332 1 98.56 84 ALA A N 1
ATOM 651 C CA . ALA A 1 84 ? 5.203 6.707 -5.129 1 98.56 84 ALA A CA 1
ATOM 652 C C . ALA A 1 84 ? 4.316 7.93 -5.336 1 98.56 84 ALA A C 1
ATOM 654 O O . ALA A 1 84 ? 3.756 8.117 -6.422 1 98.56 84 ALA A O 1
ATOM 655 N N . GLY A 1 85 ? 4.125 8.695 -4.246 1 98.44 85 GLY A N 1
ATOM 656 C CA . GLY A 1 85 ? 3.363 9.922 -4.383 1 98.44 85 GLY A CA 1
ATOM 657 C C . GLY A 1 85 ? 3.938 10.875 -5.422 1 98.44 85 GLY A C 1
ATOM 658 O O . GLY A 1 85 ? 3.193 11.484 -6.188 1 98.44 85 GLY A O 1
ATOM 659 N N . LYS A 1 86 ? 5.223 10.984 -5.426 1 98 86 LYS A N 1
ATOM 660 C CA . LYS A 1 86 ? 5.895 11.82 -6.418 1 98 86 LYS A CA 1
ATOM 661 C C . LYS A 1 86 ? 5.664 11.289 -7.828 1 98 86 LYS A C 1
ATOM 663 O O . LYS A 1 86 ? 5.34 12.047 -8.742 1 98 86 LYS A O 1
ATOM 668 N N . ILE A 1 87 ? 5.879 10.016 -8.031 1 98.12 87 ILE A N 1
ATOM 669 C CA . ILE A 1 87 ? 5.668 9.383 -9.328 1 98.12 87 ILE A CA 1
ATOM 670 C C . ILE A 1 87 ? 4.242 9.648 -9.812 1 98.12 87 ILE A C 1
ATOM 672 O O . ILE A 1 87 ? 4.031 10.039 -10.961 1 98.12 87 ILE A O 1
ATOM 676 N N . TYR A 1 88 ? 3.262 9.445 -8.953 1 98.44 88 TYR A N 1
ATOM 677 C CA . TYR A 1 88 ? 1.857 9.68 -9.273 1 98.44 88 TYR A CA 1
ATOM 678 C C . TYR A 1 88 ? 1.634 11.109 -9.727 1 98.44 88 TYR A C 1
ATOM 680 O O . TYR A 1 88 ? 1.042 11.344 -10.789 1 98.44 88 TYR A O 1
ATOM 688 N N . ALA A 1 89 ? 2.096 12.047 -8.938 1 97.81 89 ALA A N 1
ATOM 689 C CA . ALA A 1 89 ? 1.901 13.469 -9.234 1 97.81 89 ALA A CA 1
ATOM 690 C C . ALA A 1 89 ? 2.531 13.836 -10.57 1 97.81 89 ALA A C 1
ATOM 692 O O . ALA A 1 89 ? 1.932 14.57 -11.367 1 97.81 89 ALA A O 1
ATOM 693 N N . ASP A 1 90 ? 3.732 13.359 -10.828 1 97.06 90 ASP A N 1
ATOM 694 C CA . ASP A 1 90 ? 4.434 13.641 -12.078 1 97.06 90 ASP A CA 1
ATOM 695 C C . ASP A 1 90 ? 3.65 13.109 -13.281 1 97.06 90 ASP A C 1
ATOM 697 O O . ASP A 1 90 ? 3.531 13.789 -14.297 1 97.06 90 ASP A O 1
ATOM 701 N N . LEU A 1 91 ? 3.125 11.93 -13.141 1 97.31 91 LEU A N 1
ATOM 702 C CA . LEU A 1 91 ? 2.373 11.312 -14.234 1 97.31 91 LEU A CA 1
ATOM 703 C C . LEU A 1 91 ? 1.05 12.039 -14.453 1 97.31 91 LEU A C 1
ATOM 705 O O . LEU A 1 91 ? 0.644 12.266 -15.594 1 97.31 91 LEU A O 1
ATOM 709 N N . ILE A 1 92 ? 0.358 12.398 -13.414 1 96.31 92 ILE A N 1
ATOM 710 C CA . ILE A 1 92 ? -0.89 13.148 -13.516 1 96.31 92 ILE A CA 1
ATOM 711 C C . ILE A 1 92 ? -0.637 14.484 -14.211 1 96.31 92 ILE A C 1
ATOM 713 O O . ILE A 1 92 ? -1.41 14.891 -15.086 1 96.31 92 ILE A O 1
ATOM 717 N N . ARG A 1 93 ? 0.41 15.188 -13.875 1 95.19 93 ARG A N 1
ATOM 718 C CA . ARG A 1 93 ? 0.763 16.469 -14.484 1 95.19 93 ARG A CA 1
ATOM 719 C C . ARG A 1 93 ? 1.037 16.297 -15.977 1 95.19 93 ARG A C 1
ATOM 721 O O . ARG A 1 93 ? 0.814 17.219 -16.75 1 95.19 93 ARG A O 1
ATOM 728 N N . SER A 1 94 ? 1.431 15.148 -16.328 1 95.69 94 SER A N 1
ATOM 729 C CA . SER A 1 94 ? 1.729 14.875 -17.734 1 95.69 94 SER A CA 1
ATOM 730 C C . SER A 1 94 ? 0.488 14.391 -18.484 1 95.69 94 SER A C 1
ATOM 732 O O . SER A 1 94 ? 0.565 14.031 -19.656 1 95.69 94 SER A O 1
ATOM 734 N N . GLY A 1 95 ? -0.595 14.289 -17.781 1 95 95 GLY A N 1
ATOM 735 C CA . GLY A 1 95 ? -1.864 13.992 -18.438 1 95 95 GLY A CA 1
ATOM 736 C C . GLY A 1 95 ? -2.189 12.508 -18.469 1 95 95 GLY A C 1
ATOM 737 O O . GLY A 1 95 ? -3.117 12.086 -19.156 1 95 95 GLY A O 1
ATOM 738 N N . LYS A 1 96 ? -1.43 11.734 -17.75 1 93.12 96 LYS A N 1
ATOM 739 C CA . LYS A 1 96 ? -1.66 10.289 -17.75 1 93.12 96 LYS A CA 1
ATOM 740 C C . LYS A 1 96 ? -2.67 9.898 -16.672 1 93.12 96 LYS A C 1
ATOM 742 O O . LYS A 1 96 ? -2.648 10.445 -15.57 1 93.12 96 LYS A O 1
ATOM 747 N N . ARG A 1 97 ? -3.533 8.977 -17.109 1 91.12 97 ARG A N 1
ATOM 748 C CA . ARG A 1 97 ? -4.395 8.336 -16.125 1 91.12 97 ARG A CA 1
ATOM 749 C C . ARG A 1 97 ? -3.697 7.141 -15.484 1 91.12 97 ARG A C 1
ATOM 751 O O . ARG A 1 97 ? -3.273 6.219 -16.188 1 91.12 97 ARG A O 1
ATOM 758 N N . ILE A 1 98 ? -3.576 7.152 -14.102 1 94.81 98 ILE A N 1
ATOM 759 C CA . ILE A 1 98 ? -2.844 6.094 -13.414 1 94.81 98 ILE A CA 1
ATOM 760 C C . ILE A 1 98 ? -3.455 5.855 -12.039 1 94.81 98 ILE A C 1
ATOM 762 O O . ILE A 1 98 ? -4.023 6.77 -11.438 1 94.81 98 ILE A O 1
ATOM 766 N N . GLU A 1 99 ? -3.326 4.652 -11.57 1 96.06 99 GLU A N 1
ATOM 767 C CA . GLU A 1 99 ? -3.764 4.32 -10.219 1 96.06 99 GLU A CA 1
ATOM 768 C C . GLU A 1 99 ? -2.605 4.395 -9.227 1 96.06 99 GLU A C 1
ATOM 770 O O . GLU A 1 99 ? -1.475 4.031 -9.555 1 96.06 99 GLU A O 1
ATOM 775 N N . LEU A 1 100 ? -2.904 4.848 -8.047 1 97.69 100 LEU A N 1
ATOM 776 C CA . LEU A 1 100 ? -1.861 4.98 -7.035 1 97.69 100 LEU A CA 1
ATOM 777 C C . LEU A 1 100 ? -1.163 3.648 -6.793 1 97.69 100 LEU A C 1
ATOM 779 O O . LEU A 1 100 ? 0.055 3.605 -6.602 1 97.69 100 LEU A O 1
ATOM 783 N N . ASN A 1 101 ? -1.916 2.562 -6.809 1 97.62 101 ASN A N 1
ATOM 784 C CA . ASN A 1 101 ? -1.312 1.254 -6.582 1 97.62 101 ASN A CA 1
ATOM 785 C C . ASN A 1 101 ? -0.229 0.949 -7.613 1 97.62 101 ASN A C 1
ATOM 787 O O . ASN A 1 101 ? 0.799 0.356 -7.281 1 97.62 101 ASN A O 1
ATOM 791 N N . ASP A 1 102 ? -0.412 1.313 -8.82 1 96.81 102 ASP A N 1
ATOM 792 C CA . ASP A 1 102 ? 0.603 1.138 -9.852 1 96.81 102 ASP A CA 1
ATOM 793 C C . ASP A 1 102 ? 1.877 1.904 -9.508 1 96.81 102 ASP A C 1
ATOM 795 O O . ASP A 1 102 ? 2.984 1.41 -9.727 1 96.81 102 ASP A O 1
ATOM 799 N N . CYS A 1 103 ? 1.698 3.064 -8.984 1 98.25 103 CYS A N 1
ATOM 800 C CA . CYS A 1 103 ? 2.84 3.891 -8.602 1 98.25 103 CYS A CA 1
ATOM 801 C C . CYS A 1 103 ? 3.557 3.307 -7.395 1 98.25 103 CYS A C 1
ATOM 803 O O . CYS A 1 103 ? 4.781 3.396 -7.289 1 98.25 103 CYS A O 1
ATOM 805 N N . LEU A 1 104 ? 2.816 2.773 -6.469 1 98.44 104 LEU A N 1
ATOM 806 C CA . LEU A 1 104 ? 3.414 2.117 -5.312 1 98.44 104 LEU A CA 1
ATOM 807 C C . LEU A 1 104 ? 4.273 0.935 -5.746 1 98.44 104 LEU A C 1
ATOM 809 O O . LEU A 1 104 ? 5.383 0.748 -5.23 1 98.44 104 LEU A O 1
ATOM 813 N N . ILE A 1 105 ? 3.805 0.185 -6.68 1 97.88 105 ILE A N 1
ATOM 814 C CA . ILE A 1 105 ? 4.543 -0.964 -7.195 1 97.88 105 ILE A CA 1
ATOM 815 C C . ILE A 1 105 ? 5.797 -0.488 -7.926 1 97.88 105 ILE A C 1
ATOM 817 O O . ILE A 1 105 ? 6.887 -1.023 -7.715 1 97.88 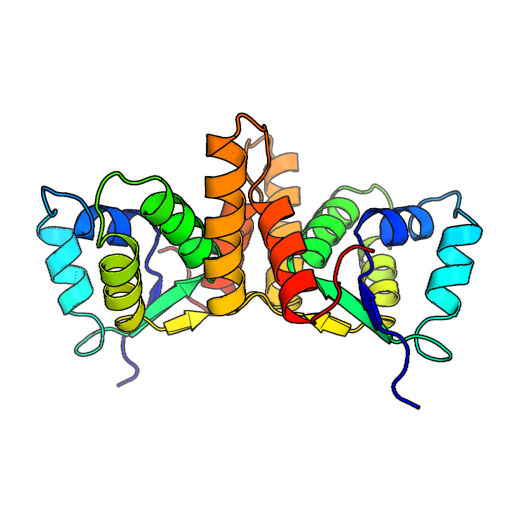105 ILE A O 1
ATOM 821 N N . ALA A 1 106 ? 5.637 0.491 -8.742 1 97.12 106 ALA A N 1
ATOM 822 C CA . ALA A 1 106 ? 6.777 1.056 -9.461 1 97.12 106 ALA A CA 1
ATOM 823 C C . ALA A 1 106 ? 7.832 1.578 -8.492 1 97.12 106 ALA A C 1
ATOM 825 O O . ALA A 1 106 ? 9.023 1.312 -8.656 1 97.12 106 ALA A O 1
ATOM 826 N N . ALA A 1 107 ? 7.43 2.348 -7.523 1 97.94 107 ALA A N 1
ATOM 827 C CA . ALA A 1 107 ? 8.352 2.889 -6.527 1 97.94 107 ALA A CA 1
ATOM 828 C C . ALA A 1 107 ? 9.07 1.771 -5.777 1 97.94 107 ALA A C 1
ATOM 830 O O . ALA A 1 107 ? 10.242 1.902 -5.426 1 97.94 107 ALA A O 1
ATOM 831 N N . THR A 1 108 ? 8.359 0.682 -5.449 1 97.81 108 THR A N 1
ATOM 832 C CA . THR A 1 108 ? 8.969 -0.469 -4.793 1 97.81 108 THR A CA 1
ATOM 833 C C . THR A 1 108 ? 10.078 -1.061 -5.66 1 97.81 108 THR A C 1
ATOM 835 O O . THR A 1 108 ? 11.172 -1.329 -5.172 1 97.81 108 THR A O 1
ATOM 838 N N . ALA A 1 109 ? 9.781 -1.252 -6.918 1 96.12 109 ALA A N 1
ATOM 839 C CA . ALA A 1 109 ? 10.789 -1.776 -7.836 1 96.12 109 ALA A CA 1
ATOM 840 C C . ALA A 1 109 ? 12.023 -0.87 -7.879 1 96.12 109 ALA A C 1
ATOM 842 O O . ALA A 1 109 ? 13.156 -1.348 -7.824 1 96.12 109 ALA A O 1
ATOM 843 N N . LEU A 1 110 ? 11.797 0.435 -7.973 1 95.25 110 LEU A N 1
ATOM 844 C CA . LEU A 1 110 ? 12.883 1.413 -8.039 1 95.25 110 LEU A CA 1
ATOM 845 C C . LEU A 1 110 ? 13.719 1.385 -6.766 1 95.25 110 LEU A C 1
ATOM 847 O O . LEU A 1 110 ? 14.93 1.606 -6.809 1 95.25 110 LEU A O 1
ATOM 851 N N . SER A 1 111 ? 13.078 1.168 -5.66 1 95.44 111 SER A N 1
ATOM 852 C CA . SER A 1 111 ? 13.781 1.146 -4.383 1 95.44 111 SER A CA 1
ATOM 853 C C . SER A 1 111 ? 14.805 0.019 -4.336 1 95.44 111 SER A C 1
ATOM 855 O O . SER A 1 111 ? 15.742 0.06 -3.535 1 95.44 111 SER A O 1
ATOM 857 N N . LEU A 1 112 ? 14.625 -1.028 -5.094 1 92.88 112 LEU A N 1
ATOM 858 C CA . LEU A 1 112 ? 15.516 -2.184 -5.145 1 92.88 112 LEU A CA 1
ATOM 859 C C . LEU A 1 112 ? 16.609 -1.982 -6.191 1 92.88 112 LEU A C 1
ATOM 861 O O . LEU A 1 112 ? 17.5 -2.822 -6.332 1 92.88 112 LEU A O 1
ATOM 865 N N . GLY A 1 113 ? 16.516 -0.857 -6.785 1 88.31 113 GLY A N 1
ATOM 866 C CA . GLY A 1 113 ? 17.469 -0.609 -7.863 1 88.31 113 GLY A CA 1
ATOM 867 C C . GLY A 1 113 ? 17.141 -1.383 -9.125 1 88.31 113 GLY A C 1
ATOM 868 O O . GLY A 1 113 ? 18.031 -1.611 -9.961 1 88.31 113 GLY A O 1
ATOM 869 N N . ILE A 1 114 ? 15.984 -2.016 -9.102 1 72.75 114 ILE A N 1
ATOM 870 C CA . ILE A 1 114 ? 15.562 -2.77 -10.273 1 72.75 114 ILE A CA 1
ATOM 871 C C . ILE A 1 114 ? 14.93 -1.824 -11.297 1 72.75 114 ILE A C 1
ATOM 873 O O . ILE A 1 114 ? 14.016 -1.069 -10.961 1 72.75 114 ILE A O 1
ATOM 877 N N . ASN A 1 115 ? 15.664 -1.216 -12.164 1 59.44 115 ASN A N 1
ATOM 878 C CA . ASN A 1 115 ? 15.156 -0.315 -13.195 1 59.44 115 ASN A CA 1
ATOM 879 C C . ASN A 1 115 ? 14.406 -1.077 -14.289 1 59.44 115 ASN A C 1
ATOM 881 O O . ASN A 1 115 ? 14.711 -2.24 -14.562 1 59.44 115 ASN A O 1
ATOM 885 N N . ARG A 1 116 ? 13.023 -0.768 -14.383 1 51.19 116 ARG A N 1
ATOM 886 C CA . ARG A 1 116 ? 12.383 -1.374 -15.547 1 51.19 116 ARG A CA 1
ATOM 887 C C . ARG A 1 116 ? 13.312 -1.342 -16.766 1 51.19 116 ARG A C 1
ATOM 889 O O . ARG A 1 116 ? 13.805 -0.278 -17.141 1 51.19 116 ARG A O 1
ATOM 896 N N . GLU A 1 117 ? 14.102 -2.432 -16.969 1 37.31 117 GLU A N 1
ATOM 897 C CA . GLU A 1 117 ? 14.648 -2.477 -18.328 1 37.31 117 GLU A CA 1
ATOM 898 C C . GLU A 1 117 ? 13.539 -2.443 -19.359 1 37.31 117 GLU A C 1
ATOM 900 O O . GLU A 1 117 ? 12.422 -2.896 -19.109 1 37.31 117 GLU A O 1
ATOM 905 N N . MET B 1 1 ? 1.884 3.482 31.984 1 45.56 1 MET B N 1
ATOM 906 C CA . MET B 1 1 ? 0.526 3.27 31.484 1 45.56 1 MET B CA 1
ATOM 907 C C . MET B 1 1 ? 0.48 3.352 29.969 1 45.56 1 MET B C 1
ATOM 909 O O . MET B 1 1 ? 1.056 4.266 29.375 1 45.56 1 MET B O 1
ATOM 913 N N . GLY B 1 2 ? 0.334 2.279 29.219 1 60.19 2 GLY B N 1
ATOM 914 C CA . GLY B 1 2 ? 0.501 2.205 27.766 1 60.19 2 GLY B CA 1
ATOM 915 C C . GLY B 1 2 ? -0.31 3.246 27.031 1 60.19 2 GLY B C 1
ATOM 916 O O . GLY B 1 2 ? -1.445 3.545 27.406 1 60.19 2 GLY B O 1
ATOM 917 N N . ARG B 1 3 ? 0.285 4.293 26.516 1 69.56 3 ARG B N 1
ATOM 918 C CA . ARG B 1 3 ? -0.433 5.363 25.844 1 69.56 3 ARG B CA 1
ATOM 919 C C . ARG B 1 3 ? -1.534 4.801 24.953 1 69.56 3 ARG B C 1
ATOM 921 O O . ARG B 1 3 ? -1.385 3.717 24.375 1 69.56 3 ARG B O 1
ATOM 928 N N . MET B 1 4 ? -2.771 5.488 25.156 1 82.38 4 MET B N 1
ATOM 929 C CA . MET B 1 4 ? -3.863 5.137 24.25 1 82.38 4 MET B CA 1
ATOM 930 C C . MET B 1 4 ? -3.422 5.25 22.797 1 82.38 4 MET B C 1
ATOM 932 O O . MET B 1 4 ? -2.709 6.184 22.422 1 82.38 4 MET B O 1
ATOM 936 N N . LYS B 1 5 ? -3.707 4.305 22.031 1 87.06 5 LYS B N 1
ATOM 937 C CA . LYS B 1 5 ? -3.318 4.262 20.625 1 87.06 5 LYS B CA 1
ATOM 938 C C . LYS B 1 5 ? -4.41 4.844 19.734 1 87.06 5 LYS B C 1
ATOM 940 O O . LYS B 1 5 ? -5.598 4.566 19.938 1 87.06 5 LYS B O 1
ATOM 945 N N . PHE B 1 6 ? -3.994 5.707 18.938 1 88.62 6 PHE B N 1
ATOM 946 C CA . PHE B 1 6 ? -4.922 6.273 17.969 1 88.62 6 PHE B CA 1
ATOM 947 C C . PHE B 1 6 ? -4.391 6.09 16.547 1 88.62 6 PHE B C 1
ATOM 949 O O . PHE B 1 6 ? -3.195 6.254 16.297 1 88.62 6 PHE B O 1
ATOM 956 N N . PHE B 1 7 ? -5.246 5.586 15.758 1 92.94 7 PHE B N 1
ATOM 957 C CA . PHE B 1 7 ? -4.922 5.551 14.336 1 92.94 7 PHE B CA 1
ATOM 958 C C . PHE B 1 7 ? -5.355 6.844 13.656 1 92.94 7 PHE B C 1
ATOM 960 O O . PHE B 1 7 ? -6.539 7.18 13.641 1 92.94 7 PHE B O 1
ATOM 967 N N . VAL B 1 8 ? -4.418 7.57 13.078 1 91.25 8 VAL B N 1
ATOM 968 C CA . VAL B 1 8 ? -4.676 8.883 12.5 1 91.25 8 VAL B CA 1
ATOM 969 C C . VAL B 1 8 ? -4.918 8.75 11 1 91.25 8 VAL B C 1
ATOM 971 O O . VAL B 1 8 ? -4.055 8.266 10.266 1 91.25 8 VAL B O 1
ATOM 974 N N . ASP B 1 9 ? -6.055 9.125 10.57 1 88.12 9 ASP B N 1
ATOM 975 C CA . ASP B 1 9 ? -6.398 9.008 9.156 1 88.12 9 ASP B CA 1
ATOM 976 C C . ASP B 1 9 ? -5.922 10.227 8.367 1 88.12 9 ASP B C 1
ATOM 978 O O . ASP B 1 9 ? -5.34 11.148 8.938 1 88.12 9 ASP B O 1
ATOM 982 N N . THR B 1 10 ? -6.102 10.148 7.055 1 90.06 10 THR B N 1
ATOM 983 C CA . THR B 1 10 ? -5.586 11.164 6.141 1 90.06 10 THR B CA 1
ATOM 984 C C . THR B 1 10 ? -6.246 12.516 6.398 1 90.06 10 THR B C 1
ATOM 986 O O . THR B 1 10 ? -5.594 13.555 6.316 1 90.06 10 THR B O 1
ATOM 989 N N . SER B 1 11 ? -7.5 12.469 6.758 1 90 11 SER B N 1
ATOM 990 C CA . SER B 1 11 ? -8.266 13.703 6.879 1 90 11 SER B CA 1
ATOM 991 C C . SER B 1 11 ? -7.699 14.594 7.977 1 90 11 SER B C 1
ATOM 993 O O . SER B 1 11 ? -7.703 15.82 7.852 1 90 11 SER B O 1
ATOM 995 N N . ILE B 1 12 ? -7.219 14.047 9.039 1 90.5 12 ILE B N 1
ATOM 996 C CA . ILE B 1 12 ? -6.648 14.812 10.141 1 90.5 12 ILE B CA 1
ATOM 997 C C . ILE B 1 12 ? -5.379 15.523 9.672 1 90.5 12 ILE B C 1
ATOM 999 O O . ILE B 1 12 ? -5.172 16.688 9.984 1 90.5 12 ILE B O 1
ATOM 1003 N N . PHE B 1 13 ? -4.508 14.852 8.945 1 93.5 13 PHE B N 1
ATOM 1004 C CA . PHE B 1 13 ? -3.287 15.461 8.43 1 93.5 13 PHE B CA 1
ATOM 1005 C C . PHE B 1 13 ? -3.609 16.578 7.449 1 93.5 13 PHE B C 1
ATOM 1007 O O . PHE B 1 13 ? -3.02 17.672 7.523 1 93.5 13 PHE B O 1
ATOM 1014 N N . VAL B 1 14 ? -4.531 16.328 6.555 1 92.12 14 VAL B N 1
ATOM 1015 C CA . VAL B 1 14 ? -4.918 17.297 5.531 1 92.12 14 VAL B CA 1
ATOM 1016 C C . VAL B 1 14 ? -5.449 18.562 6.191 1 92.12 14 VAL B C 1
ATOM 1018 O O . VAL B 1 14 ? -5.117 19.672 5.77 1 92.12 14 VAL B O 1
ATOM 1021 N N . ASP B 1 15 ? -6.277 18.375 7.258 1 90.56 15 ASP B N 1
ATOM 1022 C CA . ASP B 1 15 ? -6.82 19.5 8.008 1 90.56 15 ASP B CA 1
ATOM 1023 C C . ASP B 1 15 ? -5.699 20.391 8.547 1 90.56 15 ASP B C 1
ATOM 1025 O O . ASP B 1 15 ? -5.871 21.609 8.664 1 90.56 15 ASP B O 1
ATOM 1029 N N . CYS B 1 16 ? -4.547 19.797 8.82 1 89.88 16 CYS B N 1
ATOM 1030 C CA . CYS B 1 16 ? -3.438 20.516 9.43 1 89.88 16 CYS B CA 1
ATOM 1031 C C . CYS B 1 16 ? -2.514 21.109 8.367 1 89.88 16 CYS B C 1
ATOM 1033 O O . CYS B 1 16 ? -1.683 21.969 8.664 1 89.88 16 CYS B O 1
ATOM 1035 N N . LEU B 1 17 ? -2.664 20.625 7.125 1 88.69 17 LEU B N 1
ATOM 1036 C CA . LEU B 1 17 ? -1.787 21.062 6.043 1 88.69 17 LEU B CA 1
ATOM 1037 C C . LEU B 1 17 ? -2.445 22.172 5.219 1 88.69 17 LEU B C 1
ATOM 1039 O O . LEU B 1 17 ? -1.769 22.891 4.477 1 88.69 17 LEU B O 1
ATOM 1043 N N . ARG B 1 18 ? -3.697 22.297 5.387 1 82.31 18 ARG B N 1
ATOM 1044 C CA . ARG B 1 18 ? -4.41 23.344 4.66 1 82.31 18 ARG B CA 1
ATOM 1045 C C . ARG B 1 18 ? -4.004 24.734 5.156 1 82.31 18 ARG B C 1
ATOM 1047 O O . ARG B 1 18 ? -3.428 24.859 6.238 1 82.31 18 ARG B O 1
ATOM 1054 N N . LYS B 1 19 ? -4.336 25.703 4.262 1 78.31 19 LYS B N 1
ATOM 1055 C CA . LYS B 1 19 ? -4.043 27.094 4.625 1 78.31 19 LYS B CA 1
ATOM 1056 C C . LYS B 1 19 ? -4.773 27.484 5.906 1 78.31 19 LYS B C 1
ATOM 1058 O O . LYS B 1 19 ? -4.18 28.078 6.809 1 78.31 19 LYS B O 1
ATOM 1063 N N . GLU B 1 20 ? -6.027 27.141 5.875 1 79.75 20 GLU B N 1
ATOM 1064 C CA . GLU B 1 20 ? -6.801 27.328 7.094 1 79.75 20 GLU B CA 1
ATOM 1065 C C . GLU B 1 20 ? -6.863 26.062 7.922 1 79.75 20 GLU B C 1
ATOM 1067 O O . GLU B 1 20 ? -7.719 25.203 7.688 1 79.75 20 GLU B O 1
ATOM 1072 N N . VAL B 1 21 ? -5.938 26.109 8.906 1 81.81 21 VAL B N 1
ATOM 1073 C CA . VAL B 1 21 ? -5.816 24.938 9.766 1 81.81 21 VAL B CA 1
ATOM 1074 C C . VAL B 1 21 ? -7.086 24.766 10.594 1 81.81 21 VAL B C 1
ATOM 1076 O O . VAL B 1 21 ? -7.625 25.75 11.117 1 81.81 21 VAL B O 1
ATOM 1079 N N . ILE B 1 22 ? -7.566 23.562 10.758 1 80.94 22 ILE B N 1
ATOM 1080 C CA . ILE B 1 22 ? -8.688 23.234 11.633 1 80.94 22 ILE B CA 1
ATOM 1081 C C . ILE B 1 22 ? -8.18 23.031 13.062 1 80.94 22 ILE B C 1
ATOM 1083 O O . ILE B 1 22 ? -7.457 22.078 13.344 1 80.94 22 ILE B O 1
ATOM 1087 N N . PRO B 1 23 ? -8.617 23.812 13.883 1 84 23 PRO B N 1
ATOM 1088 C CA . PRO B 1 23 ? -8.023 23.828 15.227 1 84 23 PRO B CA 1
ATOM 1089 C C . PRO B 1 23 ? -8.18 22.484 15.953 1 84 23 PRO B C 1
ATOM 1091 O O . PRO B 1 23 ? -7.273 22.062 16.672 1 84 23 PRO B O 1
ATOM 1094 N N . SER B 1 24 ? -9.258 21.875 15.859 1 83.75 24 SER B N 1
ATOM 1095 C CA . SER B 1 24 ? -9.484 20.625 16.562 1 83.75 24 SER B CA 1
ATOM 1096 C C . SER B 1 24 ? -8.492 19.547 16.125 1 83.75 24 SER B C 1
ATOM 1098 O O . SER B 1 24 ? -7.949 18.828 16.969 1 83.75 24 SER B O 1
ATOM 1100 N N . SER B 1 25 ? -8.266 19.5 14.859 1 86.81 25 SER B N 1
ATOM 1101 C CA . SER B 1 25 ? -7.305 18.531 14.336 1 86.81 25 SER B CA 1
ATOM 1102 C C . SER B 1 25 ? -5.891 18.859 14.797 1 86.81 25 SER B C 1
ATOM 1104 O O . SER B 1 25 ? -5.125 17.953 15.148 1 86.81 25 SER B O 1
ATOM 1106 N N . LYS B 1 26 ? -5.602 20.078 14.797 1 84.94 26 LYS B N 1
ATOM 1107 C CA . LYS B 1 26 ? -4.281 20.5 15.25 1 84.94 26 LYS B CA 1
ATOM 1108 C C . LYS B 1 26 ? -4.066 20.172 16.719 1 84.94 26 LYS B C 1
ATOM 1110 O O . LYS B 1 26 ? -3.02 19.641 17.094 1 84.94 26 LYS B O 1
ATOM 1115 N N . SER B 1 27 ? -5 20.484 17.438 1 84.38 27 SER B N 1
ATOM 1116 C CA . SER B 1 27 ? -4.922 20.203 18.875 1 84.38 27 SER B CA 1
ATOM 1117 C C . SER B 1 27 ? -4.75 18.719 19.141 1 84.38 27 SER B C 1
ATOM 1119 O O . SER B 1 27 ? -3.996 18.328 20.031 1 84.38 27 SER B O 1
ATOM 1121 N N . PHE B 1 28 ? -5.457 17.938 18.406 1 83.69 28 PHE B N 1
ATOM 1122 C CA . PHE B 1 28 ? -5.383 16.5 18.547 1 83.69 28 PHE B CA 1
ATOM 1123 C C . PHE B 1 28 ? -3.973 15.992 18.266 1 83.69 28 PHE B C 1
ATOM 1125 O O . PHE B 1 28 ? -3.406 15.234 19.047 1 83.69 28 PHE B O 1
ATOM 1132 N N . LEU B 1 29 ? -3.426 16.453 17.203 1 85.5 29 LEU B N 1
ATOM 1133 C CA . LEU B 1 29 ? -2.094 16.016 16.797 1 85.5 29 LEU B CA 1
ATOM 1134 C C . LEU B 1 29 ? -1.049 16.453 17.812 1 85.5 29 LEU B C 1
ATOM 1136 O O . LEU B 1 29 ? -0.07 15.734 18.047 1 85.5 29 LEU B O 1
ATOM 1140 N N . GLU B 1 30 ? -1.319 17.578 18.359 1 83.19 30 GLU B N 1
ATOM 1141 C CA . GLU B 1 30 ? -0.383 18.094 19.359 1 83.19 30 GLU B CA 1
ATOM 1142 C C . GLU B 1 30 ? -0.377 17.234 20.625 1 83.19 30 GLU B C 1
ATOM 1144 O O . GLU B 1 30 ? 0.593 17.25 21.375 1 83.19 30 GLU B O 1
ATOM 1149 N N . ARG B 1 31 ? -1.392 16.547 20.75 1 85.31 31 ARG B N 1
ATOM 1150 C CA . ARG B 1 31 ? -1.495 15.688 21.922 1 85.31 31 ARG B CA 1
ATOM 1151 C C . ARG B 1 31 ? -0.817 14.344 21.703 1 85.31 31 ARG B C 1
ATOM 1153 O O . ARG B 1 31 ? -0.548 13.609 22.641 1 85.31 31 ARG B O 1
ATOM 1160 N N . ILE B 1 32 ? -0.596 14.086 20.516 1 82.19 32 ILE B N 1
ATOM 1161 C CA . ILE B 1 32 ? 0.109 12.852 20.188 1 82.19 32 ILE B CA 1
ATOM 1162 C C . ILE B 1 32 ? 1.558 12.938 20.656 1 82.19 32 ILE B C 1
ATOM 1164 O O . ILE B 1 32 ? 2.221 13.961 20.453 1 82.19 32 ILE B O 1
ATOM 1168 N N . GLY B 1 33 ? 2.188 11.852 21.203 1 75.81 33 GLY B N 1
ATOM 1169 C CA . GLY B 1 33 ? 3.521 11.812 21.766 1 75.81 33 GLY B CA 1
ATOM 1170 C C . GLY B 1 33 ? 3.535 12.062 23.266 1 75.81 33 GLY B C 1
ATOM 1171 O O . GLY B 1 33 ? 4.316 11.445 24 1 75.81 33 GLY B O 1
ATOM 1172 N N . ASP B 1 34 ? 2.643 12.992 23.672 1 77.94 34 ASP B N 1
ATOM 1173 C CA . ASP B 1 34 ? 2.572 13.305 25.094 1 77.94 34 ASP B CA 1
ATOM 1174 C C . ASP B 1 34 ? 1.54 12.43 25.797 1 77.94 34 ASP B C 1
ATOM 1176 O O . ASP B 1 34 ? 1.867 11.727 26.75 1 77.94 34 ASP B O 1
ATOM 1180 N N . GLU B 1 35 ? 0.338 12.367 25.188 1 80.56 35 GLU B N 1
ATOM 1181 C CA . GLU B 1 35 ? -0.785 11.688 25.828 1 80.56 35 GLU B CA 1
ATOM 1182 C C . GLU B 1 35 ? -1.171 10.422 25.062 1 80.56 35 GLU B C 1
ATOM 1184 O O . GLU B 1 35 ? -1.626 9.445 25.672 1 80.56 35 GLU B O 1
ATOM 1189 N N . TYR B 1 36 ? -0.985 10.57 23.781 1 84.56 36 TYR B N 1
ATOM 1190 C CA . TYR B 1 36 ? -1.445 9.484 22.922 1 84.56 36 TYR B CA 1
ATOM 1191 C C . TYR B 1 36 ? -0.311 8.969 22.047 1 84.56 36 TYR B C 1
ATOM 1193 O O . TYR B 1 36 ? 0.674 9.672 21.812 1 84.56 36 TYR B O 1
ATOM 1201 N N . SER B 1 37 ? -0.461 7.734 21.688 1 90.5 37 SER B N 1
ATOM 1202 C CA . SER B 1 37 ? 0.364 7.191 20.609 1 90.5 37 SER B CA 1
ATOM 1203 C C . SER B 1 37 ? -0.383 7.203 19.281 1 90.5 37 SER B C 1
ATOM 1205 O O . SER B 1 37 ? -1.458 6.609 19.156 1 90.5 37 SER B O 1
ATOM 1207 N N . GLY B 1 38 ? 0.146 7.918 18.391 1 93.75 38 GLY B N 1
ATOM 1208 C CA . GLY B 1 38 ? -0.469 8.016 17.078 1 93.75 38 GLY B CA 1
ATOM 1209 C C . GLY B 1 38 ? 0.191 7.121 16.047 1 93.75 38 GLY B C 1
ATOM 1210 O O . GLY B 1 38 ? 1.417 6.996 16.016 1 93.75 38 GLY B O 1
ATOM 1211 N N . TYR B 1 39 ? -0.648 6.469 15.273 1 96.12 39 TYR B N 1
ATOM 1212 C CA . TYR B 1 39 ? -0.197 5.586 14.203 1 96.12 39 TYR B CA 1
ATOM 1213 C C . TYR B 1 39 ? -0.881 5.934 12.883 1 96.12 39 TYR B C 1
ATOM 1215 O O . TYR B 1 39 ? -2.008 6.438 12.883 1 96.12 39 TYR B O 1
ATOM 1223 N N . THR B 1 40 ? -0.201 5.688 11.844 1 97 40 THR B N 1
ATOM 1224 C CA . THR B 1 40 ? -0.826 5.777 10.523 1 97 40 THR B CA 1
ATOM 1225 C C . THR B 1 40 ? -0.207 4.766 9.562 1 97 40 THR B C 1
ATOM 1227 O O . THR B 1 40 ? 0.75 4.074 9.914 1 97 40 THR B O 1
ATOM 1230 N N . SER B 1 41 ? -0.844 4.668 8.43 1 98.12 41 SER B N 1
ATOM 1231 C CA . SER B 1 41 ? -0.416 3.693 7.43 1 98.12 41 SER B CA 1
ATOM 1232 C C . SER B 1 41 ? 0.548 4.316 6.426 1 98.12 41 SER B C 1
ATOM 1234 O O . SER B 1 41 ? 0.391 5.48 6.047 1 98.12 41 SER B O 1
ATOM 1236 N N . SER B 1 42 ? 1.508 3.51 5.926 1 98.69 42 SER B N 1
ATOM 1237 C CA . SER B 1 42 ? 2.334 3.961 4.812 1 98.69 42 SER B CA 1
ATOM 1238 C C . SER B 1 42 ? 1.481 4.324 3.602 1 98.69 42 SER B C 1
ATOM 1240 O O . SER B 1 42 ? 1.884 5.145 2.773 1 98.69 42 SER B O 1
ATOM 1242 N N . ILE B 1 43 ? 0.305 3.764 3.484 1 98.62 43 ILE B N 1
ATOM 1243 C CA . ILE B 1 43 ? -0.62 4.141 2.42 1 98.62 43 ILE B CA 1
ATOM 1244 C C . ILE B 1 43 ? -1.045 5.598 2.6 1 98.62 43 ILE B C 1
ATOM 1246 O O . ILE B 1 43 ? -1.12 6.355 1.629 1 98.62 43 ILE B O 1
ATOM 1250 N N . THR B 1 44 ? -1.375 5.988 3.846 1 98.12 44 THR B N 1
ATOM 1251 C CA . THR B 1 44 ? -1.702 7.375 4.148 1 98.12 44 THR B CA 1
ATOM 1252 C C . THR B 1 44 ? -0.557 8.305 3.75 1 98.12 44 THR B C 1
ATOM 1254 O O . THR B 1 44 ? -0.786 9.375 3.184 1 98.12 44 THR B O 1
ATOM 1257 N N . VAL B 1 45 ? 0.636 7.883 3.992 1 98.44 45 VAL B N 1
ATOM 1258 C CA . VAL B 1 45 ? 1.816 8.656 3.625 1 98.44 45 VAL B CA 1
ATOM 1259 C C . VAL B 1 45 ? 1.838 8.883 2.115 1 98.44 45 VAL B C 1
ATOM 1261 O O . VAL B 1 45 ? 2.119 9.984 1.648 1 98.44 45 VAL B O 1
ATOM 1264 N N . ALA B 1 46 ? 1.58 7.855 1.343 1 98.56 46 ALA B N 1
ATOM 1265 C CA . ALA B 1 46 ? 1.561 7.973 -0.113 1 98.56 46 ALA B CA 1
ATOM 1266 C C . ALA B 1 46 ? 0.518 8.992 -0.568 1 98.56 46 ALA B C 1
ATOM 1268 O O . ALA B 1 46 ? 0.793 9.828 -1.431 1 98.56 46 ALA B O 1
ATOM 1269 N N . GLU B 1 47 ? -0.634 8.898 0.018 1 97.94 47 GLU B N 1
ATOM 1270 C CA . GLU B 1 47 ? -1.718 9.812 -0.33 1 97.94 47 GLU B CA 1
ATOM 1271 C C . GLU B 1 47 ? -1.349 11.25 -0.006 1 97.94 47 GLU B C 1
ATOM 1273 O O . GLU B 1 47 ? -1.61 12.156 -0.798 1 97.94 47 GLU B O 1
ATOM 1278 N N . LEU B 1 48 ? -0.773 11.477 1.119 1 97.44 48 LEU B N 1
ATOM 1279 C CA . LEU B 1 48 ? -0.337 12.805 1.519 1 97.44 48 LEU B CA 1
ATOM 1280 C C . LEU B 1 48 ? 0.765 13.32 0.596 1 97.44 48 LEU B C 1
ATOM 1282 O O . LEU B 1 48 ? 0.808 14.508 0.271 1 97.44 48 LEU B O 1
ATOM 1286 N N . SER B 1 49 ? 1.687 12.406 0.255 1 97.81 49 SER B N 1
ATOM 1287 C CA . SER B 1 49 ? 2.736 12.773 -0.69 1 97.81 49 SER B CA 1
ATOM 1288 C C . SER B 1 49 ? 2.148 13.234 -2.02 1 97.81 49 SER B C 1
ATOM 1290 O O . SER B 1 49 ? 2.594 14.234 -2.588 1 97.81 49 SER B O 1
ATOM 1292 N N . VAL B 1 50 ? 1.183 12.531 -2.545 1 97.38 50 VAL B N 1
ATOM 1293 C CA . VAL B 1 50 ? 0.486 12.945 -3.756 1 97.38 50 VAL B CA 1
ATOM 1294 C C . VAL B 1 50 ? -0.024 14.375 -3.592 1 97.38 50 VAL B C 1
ATOM 1296 O O . VAL B 1 50 ? 0.224 15.234 -4.441 1 97.38 50 VAL B O 1
ATOM 1299 N N . GLY B 1 51 ? -0.756 14.57 -2.502 1 96.06 51 GLY B N 1
ATOM 1300 C CA . GLY B 1 51 ? -1.304 15.891 -2.232 1 96.06 51 GLY B CA 1
ATOM 1301 C C . GLY B 1 51 ? -0.245 16.984 -2.184 1 96.06 51 GLY B C 1
ATOM 1302 O O . GLY B 1 51 ? -0.443 18.062 -2.723 1 96.06 51 GLY B O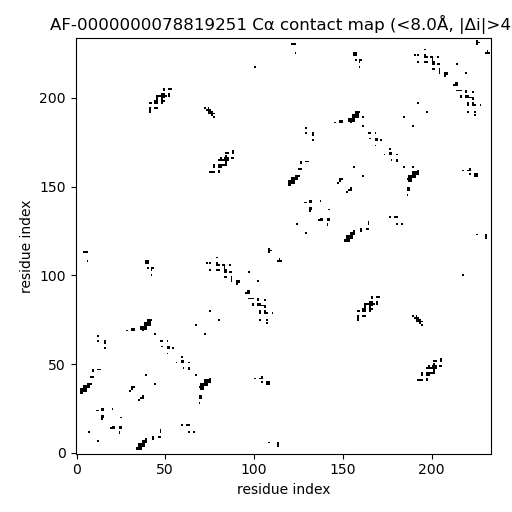 1
ATOM 1303 N N . ALA B 1 52 ? 0.823 16.688 -1.522 1 96.25 52 ALA B N 1
ATOM 1304 C CA . ALA B 1 52 ? 1.906 17.656 -1.374 1 96.25 52 ALA B CA 1
ATOM 1305 C C . ALA B 1 52 ? 2.51 18 -2.729 1 96.25 52 ALA B C 1
ATOM 1307 O O . ALA B 1 52 ? 2.754 19.188 -3.016 1 96.25 52 ALA B O 1
ATOM 1308 N N . HIS B 1 53 ? 2.773 17.016 -3.584 1 96.44 53 HIS B N 1
ATOM 1309 C CA . HIS B 1 53 ? 3.422 17.234 -4.871 1 96.44 53 HIS B CA 1
ATOM 1310 C C . HIS B 1 53 ? 2.477 17.906 -5.855 1 96.44 53 HIS B C 1
ATOM 1312 O O . HIS B 1 53 ? 2.922 18.594 -6.781 1 96.44 53 HIS B O 1
ATOM 1318 N N . LEU B 1 54 ? 1.223 17.734 -5.641 1 95.44 54 LEU B N 1
ATOM 1319 C CA . LEU B 1 54 ? 0.26 18.359 -6.543 1 95.44 54 LEU B CA 1
ATOM 1320 C C . LEU B 1 54 ? -0.114 19.766 -6.055 1 95.44 54 LEU B C 1
ATOM 1322 O O . LEU B 1 54 ? -0.744 20.531 -6.781 1 95.44 54 LEU B O 1
ATOM 1326 N N . SER B 1 55 ? 0.243 20.016 -4.871 1 92.44 55 SER B N 1
ATOM 1327 C CA . SER B 1 55 ? -0.089 21.312 -4.273 1 92.44 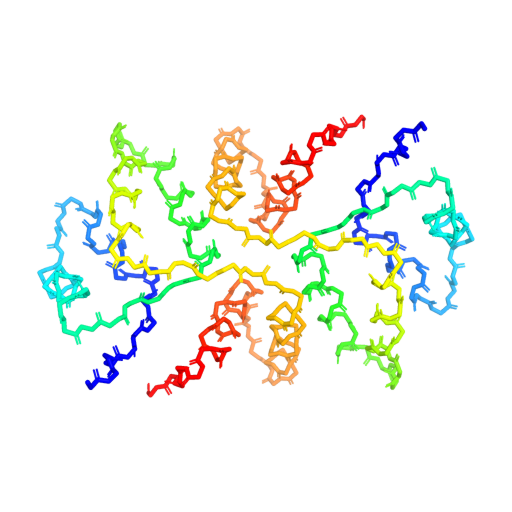55 SER B CA 1
ATOM 1328 C C . SER B 1 55 ? 0.707 22.438 -4.914 1 92.44 55 SER B C 1
ATOM 1330 O O . SER B 1 55 ? 1.718 22.188 -5.578 1 92.44 55 SER B O 1
ATOM 1332 N N . ARG B 1 56 ? 0.257 23.672 -4.777 1 86.06 56 ARG B N 1
ATOM 1333 C CA . ARG B 1 56 ? 0.931 24.859 -5.289 1 86.06 56 ARG B CA 1
ATOM 1334 C C . ARG B 1 56 ? 1.932 25.406 -4.273 1 86.06 56 ARG B C 1
ATOM 1336 O O . ARG B 1 56 ? 2.744 26.266 -4.598 1 86.06 56 ARG B O 1
ATOM 1343 N N . SER B 1 57 ? 1.878 24.844 -3.109 1 87.25 57 SER B N 1
ATOM 1344 C CA . SER B 1 57 ? 2.76 25.281 -2.033 1 87.25 57 SER B CA 1
ATOM 1345 C C . SER B 1 57 ? 4.156 24.688 -2.186 1 87.25 57 SER B C 1
ATOM 1347 O O . SER B 1 57 ? 4.309 23.469 -2.338 1 87.25 57 SER B O 1
ATOM 1349 N N . GLN B 1 58 ? 5.191 25.516 -2.129 1 87.38 58 GLN B N 1
ATOM 1350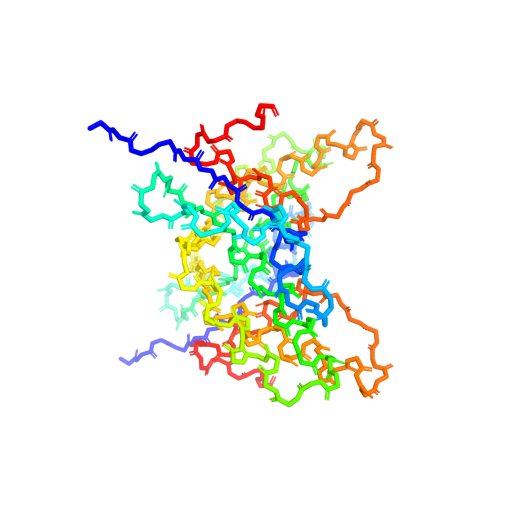 C CA . GLN B 1 58 ? 6.57 25.078 -2.336 1 87.38 58 GLN B CA 1
ATOM 1351 C C . GLN B 1 58 ? 7.078 24.266 -1.146 1 87.38 58 GLN B C 1
ATOM 1353 O O . GLN B 1 58 ? 8.008 23.469 -1.283 1 87.38 58 GLN B O 1
ATOM 1358 N N . ASP B 1 59 ? 6.465 24.422 -0.005 1 92.88 59 ASP B N 1
ATOM 1359 C CA . ASP B 1 59 ? 6.961 23.719 1.183 1 92.88 59 ASP B CA 1
ATOM 1360 C C . ASP B 1 59 ? 6.004 22.625 1.615 1 92.88 59 ASP B C 1
ATOM 1362 O O . ASP B 1 59 ? 6.09 22.109 2.738 1 92.88 59 ASP B O 1
ATOM 1366 N N . ALA B 1 60 ? 5.137 22.25 0.711 1 93.44 60 ALA B N 1
ATOM 1367 C CA . ALA B 1 60 ? 4.078 21.297 1.062 1 93.44 60 ALA B CA 1
ATOM 1368 C C . ALA B 1 60 ? 4.66 19.969 1.511 1 93.44 60 ALA B C 1
ATOM 1370 O O . ALA B 1 60 ? 4.195 19.375 2.488 1 93.44 60 ALA B O 1
ATOM 1371 N N . LEU B 1 61 ? 5.609 19.5 0.785 1 94.81 61 LEU B N 1
ATOM 1372 C CA . LEU B 1 61 ? 6.211 18.219 1.137 1 94.81 61 LEU B CA 1
ATOM 1373 C C . LEU B 1 61 ? 6.914 18.297 2.488 1 94.81 61 LEU B C 1
ATOM 1375 O O . LEU B 1 61 ? 6.781 17.391 3.314 1 94.81 61 LEU B O 1
ATOM 1379 N N . GLU B 1 62 ? 7.672 19.328 2.719 1 95.81 62 GLU B N 1
ATOM 1380 C CA . GLU B 1 62 ? 8.367 19.516 3.99 1 95.81 62 GLU B CA 1
ATOM 1381 C C . GLU B 1 62 ? 7.379 19.547 5.156 1 95.81 62 GLU B C 1
ATOM 1383 O O . GLU B 1 62 ? 7.605 18.906 6.184 1 95.81 62 GLU B O 1
ATOM 1388 N N . LYS B 1 63 ? 6.332 20.25 5.023 1 94.12 63 LYS B N 1
ATOM 1389 C CA . LYS B 1 63 ? 5.293 20.328 6.047 1 94.12 63 LYS B CA 1
ATOM 1390 C C . LYS B 1 63 ? 4.66 18.953 6.289 1 94.12 63 LYS B C 1
ATOM 1392 O O . LYS B 1 63 ? 4.387 18.594 7.434 1 94.12 63 LYS B O 1
ATOM 1397 N N . THR B 1 64 ? 4.414 18.281 5.195 1 94.81 64 THR B N 1
ATOM 1398 C CA . THR B 1 64 ? 3.859 16.938 5.289 1 94.81 64 THR B CA 1
ATOM 1399 C C . THR B 1 64 ? 4.781 16.031 6.09 1 94.81 64 THR B C 1
ATOM 1401 O O . THR B 1 64 ? 4.336 15.328 7 1 94.81 64 THR B O 1
ATOM 1404 N N . LEU B 1 65 ? 6.074 16.016 5.809 1 95.12 65 LEU B N 1
ATOM 1405 C CA . LEU B 1 65 ? 7.051 15.172 6.488 1 95.12 65 LEU B CA 1
ATOM 1406 C C . LEU B 1 65 ? 7.145 15.539 7.965 1 95.12 65 LEU B C 1
ATOM 1408 O O . LEU B 1 65 ? 7.297 14.656 8.812 1 95.12 65 LEU B O 1
ATOM 1412 N N . GLU B 1 66 ? 7.031 16.781 8.266 1 93.38 66 GLU B N 1
ATOM 1413 C CA . GLU B 1 66 ? 7.059 17.234 9.656 1 93.38 66 GLU B CA 1
ATOM 1414 C C . GLU B 1 66 ? 5.875 16.672 10.445 1 93.38 66 GLU B C 1
ATOM 1416 O O . GLU B 1 66 ? 6.031 16.234 11.586 1 93.38 66 GLU B O 1
ATOM 1421 N N . LEU B 1 67 ? 4.77 16.719 9.836 1 91.81 67 LEU B N 1
ATOM 1422 C CA . LEU B 1 67 ? 3.564 16.203 10.484 1 91.81 67 LEU B CA 1
ATOM 1423 C C . LEU B 1 67 ? 3.66 14.695 10.703 1 91.81 67 LEU B C 1
ATOM 1425 O O . LEU B 1 67 ? 3.223 14.188 11.742 1 91.81 67 LEU B O 1
ATOM 1429 N N . LEU B 1 68 ? 4.227 14.031 9.758 1 94.31 68 LEU B N 1
ATOM 1430 C CA . LEU B 1 68 ? 4.332 12.578 9.828 1 94.31 68 LEU B CA 1
ATOM 1431 C C . LEU B 1 68 ? 5.312 12.156 10.914 1 94.31 68 LEU B C 1
ATOM 1433 O O . LEU B 1 68 ? 5.273 11.016 11.375 1 94.31 68 LEU B O 1
ATOM 1437 N N . ASN B 1 69 ? 6.18 13.055 11.289 1 93.38 69 ASN B N 1
ATOM 1438 C CA . ASN B 1 69 ? 7.145 12.758 12.344 1 93.38 69 ASN B CA 1
ATOM 1439 C C . ASN B 1 69 ? 6.461 12.625 13.703 1 93.38 69 ASN B C 1
ATOM 1441 O O . ASN B 1 69 ? 7.051 12.102 14.648 1 93.38 69 ASN B O 1
ATOM 1445 N N . ILE B 1 70 ? 5.219 13.062 13.82 1 90.19 70 ILE B N 1
ATOM 1446 C CA . ILE B 1 70 ? 4.488 13.094 15.086 1 90.19 70 ILE B CA 1
ATOM 1447 C C . ILE B 1 70 ? 3.873 11.727 15.359 1 90.19 70 ILE B C 1
ATOM 1449 O O . ILE B 1 70 ? 3.482 11.43 16.5 1 90.19 70 ILE B O 1
ATOM 1453 N N . VAL B 1 71 ? 3.77 10.922 14.336 1 94.31 71 VAL B N 1
ATOM 1454 C CA . VAL B 1 71 ? 3.123 9.617 14.477 1 94.31 71 VAL B CA 1
ATOM 1455 C C . VAL B 1 71 ? 4.086 8.516 14.047 1 94.31 71 VAL B C 1
ATOM 1457 O O . VAL B 1 71 ? 5.121 8.789 13.43 1 94.31 71 VAL B O 1
ATOM 1460 N N . GLU B 1 72 ? 3.799 7.312 14.5 1 95.69 72 GLU B N 1
ATOM 1461 C CA . GLU B 1 72 ? 4.48 6.137 13.977 1 95.69 72 GLU B CA 1
ATOM 1462 C C . GLU B 1 72 ? 3.803 5.629 12.703 1 95.69 72 GLU B C 1
ATOM 1464 O O . GLU B 1 72 ? 2.602 5.348 12.711 1 95.69 72 GLU B O 1
ATOM 1469 N N . VAL B 1 73 ? 4.535 5.52 11.648 1 97.75 73 VAL B N 1
ATOM 1470 C CA . VAL B 1 73 ? 4.012 5.008 10.391 1 97.75 73 VAL B CA 1
ATOM 1471 C C . VAL B 1 73 ? 4.215 3.494 10.32 1 97.75 73 VAL B C 1
ATOM 1473 O O . VAL B 1 73 ? 5.332 3.004 10.477 1 97.75 73 VAL B O 1
ATOM 1476 N N . ILE B 1 74 ? 3.184 2.797 10.07 1 98.06 74 ILE B N 1
ATOM 1477 C CA . ILE B 1 74 ? 3.225 1.342 9.984 1 98.06 74 ILE B CA 1
ATOM 1478 C C . ILE B 1 74 ? 3.447 0.917 8.531 1 98.06 74 ILE B C 1
ATOM 1480 O O . ILE B 1 74 ? 2.688 1.305 7.645 1 98.06 74 ILE B O 1
ATOM 1484 N N . ASP B 1 75 ? 4.527 0.122 8.367 1 98.69 75 ASP B N 1
ATOM 1485 C CA . ASP B 1 75 ? 4.797 -0.434 7.043 1 98.69 75 ASP B CA 1
ATOM 1486 C C . ASP B 1 75 ? 3.727 -1.444 6.641 1 98.69 75 ASP B C 1
ATOM 1488 O O . ASP B 1 75 ? 3.238 -2.207 7.48 1 98.69 75 ASP B O 1
ATOM 1492 N N . LEU B 1 76 ? 3.383 -1.387 5.336 1 98.69 76 LEU B N 1
ATOM 1493 C CA . LEU B 1 76 ? 2.496 -2.418 4.809 1 98.69 76 LEU B CA 1
ATOM 1494 C C . LEU B 1 76 ? 3.266 -3.701 4.516 1 98.69 76 LEU B C 1
ATOM 1496 O O . LEU B 1 76 ? 4.039 -3.76 3.561 1 98.69 76 LEU B O 1
ATOM 1500 N N . ASP B 1 77 ? 3.012 -4.707 5.32 1 98.5 77 ASP B N 1
ATOM 1501 C CA . ASP B 1 77 ? 3.666 -5.992 5.094 1 98.5 77 ASP B CA 1
ATOM 1502 C C . ASP B 1 77 ? 2.693 -7.004 4.496 1 98.5 77 ASP B C 1
ATOM 1504 O O . ASP B 1 77 ? 1.552 -6.664 4.176 1 98.5 77 ASP B O 1
ATOM 1508 N N . SER B 1 78 ? 3.182 -8.219 4.289 1 98.19 78 SER B N 1
ATOM 1509 C CA . SER B 1 78 ? 2.391 -9.242 3.615 1 98.19 78 SER B CA 1
ATOM 1510 C C . SER B 1 78 ? 1.141 -9.594 4.414 1 98.19 78 SER B C 1
ATOM 1512 O O . SER B 1 78 ? 0.074 -9.82 3.844 1 98.19 78 SER B O 1
ATOM 1514 N N . ARG B 1 79 ? 1.311 -9.672 5.699 1 98.12 79 ARG B N 1
ATOM 1515 C CA . ARG B 1 79 ? 0.166 -10.023 6.531 1 98.12 79 ARG B CA 1
ATOM 1516 C C . ARG B 1 79 ? -0.949 -8.992 6.398 1 98.12 79 ARG B C 1
ATOM 1518 O O . ARG B 1 79 ? -2.109 -9.352 6.176 1 98.12 79 ARG B O 1
ATOM 1525 N N . ILE B 1 80 ? -0.581 -7.73 6.562 1 98.56 80 ILE B N 1
ATOM 1526 C CA . ILE B 1 80 ? -1.555 -6.656 6.41 1 98.56 80 ILE B CA 1
ATOM 1527 C C . ILE B 1 80 ? -2.15 -6.695 5.004 1 98.56 80 ILE B C 1
ATOM 1529 O O . ILE B 1 80 ? -3.359 -6.52 4.828 1 98.56 80 ILE B O 1
ATOM 1533 N N . ALA B 1 81 ? -1.322 -6.918 4.008 1 98.75 81 ALA B N 1
ATOM 1534 C CA . ALA B 1 81 ? -1.756 -6.977 2.615 1 98.75 81 ALA B CA 1
ATOM 1535 C C . ALA B 1 81 ? -2.783 -8.086 2.406 1 98.75 81 ALA B C 1
ATOM 1537 O O . ALA B 1 81 ? -3.814 -7.871 1.765 1 98.75 81 ALA B O 1
ATOM 1538 N N . ILE B 1 82 ? -2.512 -9.266 2.916 1 98.38 82 ILE B N 1
ATOM 1539 C CA . ILE B 1 82 ? -3.406 -10.406 2.787 1 98.38 82 ILE B CA 1
ATOM 1540 C C . ILE B 1 82 ? -4.75 -10.094 3.441 1 98.38 82 ILE B C 1
ATOM 1542 O O . ILE B 1 82 ? -5.805 -10.336 2.854 1 98.38 82 ILE B O 1
ATOM 1546 N N . ASP B 1 83 ? -4.703 -9.523 4.617 1 98.5 83 ASP B N 1
ATOM 1547 C CA . ASP B 1 83 ? -5.926 -9.164 5.328 1 98.5 83 ASP B CA 1
ATOM 1548 C C . ASP B 1 83 ? -6.723 -8.125 4.555 1 98.5 83 ASP B C 1
ATOM 1550 O O . ASP B 1 83 ? -7.953 -8.18 4.516 1 98.5 83 ASP B O 1
ATOM 1554 N N . ALA B 1 84 ? -6.066 -7.16 4.008 1 98.56 84 ALA B N 1
ATOM 1555 C CA . ALA B 1 84 ? -6.738 -6.133 3.219 1 98.56 84 ALA B CA 1
ATOM 1556 C C . ALA B 1 84 ? -7.48 -6.746 2.035 1 98.56 84 ALA B C 1
ATOM 1558 O O . ALA B 1 84 ? -8.586 -6.312 1.693 1 98.56 84 ALA B O 1
ATOM 1559 N N . GLY B 1 85 ? -6.801 -7.695 1.364 1 98.44 85 GLY B N 1
ATOM 1560 C CA . GLY B 1 85 ? -7.469 -8.391 0.278 1 98.44 85 GLY B CA 1
ATOM 1561 C C . GLY B 1 85 ? -8.75 -9.078 0.708 1 98.44 85 GLY B C 1
ATOM 1562 O O . GLY B 1 85 ? -9.75 -9.039 -0.013 1 98.44 85 GLY B O 1
ATOM 1563 N N . LYS B 1 86 ? -8.719 -9.68 1.845 1 98 86 LYS B N 1
ATOM 1564 C CA . LYS B 1 86 ? -9.914 -10.32 2.395 1 98 86 LYS B CA 1
ATOM 1565 C C . LYS B 1 86 ? -11.008 -9.297 2.672 1 98 86 LYS B C 1
ATOM 1567 O O . LYS B 1 86 ? -12.164 -9.508 2.312 1 98 86 LYS B O 1
ATOM 1572 N N . ILE B 1 87 ? -10.664 -8.227 3.34 1 98.19 87 ILE B N 1
ATOM 1573 C CA . ILE B 1 87 ? -11.617 -7.16 3.645 1 98.19 87 ILE B CA 1
ATOM 1574 C C . ILE B 1 87 ? -12.258 -6.656 2.355 1 98.19 87 ILE B C 1
ATOM 1576 O O . ILE B 1 87 ? -13.484 -6.516 2.279 1 98.19 87 ILE B O 1
ATOM 1580 N N . TYR B 1 88 ? -11.461 -6.375 1.353 1 98.44 88 TYR B N 1
ATOM 1581 C CA . TYR B 1 88 ? -11.938 -5.902 0.06 1 98.44 88 TYR B CA 1
ATOM 1582 C C . TYR B 1 88 ? -12.953 -6.879 -0.533 1 98.44 88 TYR B C 1
ATOM 1584 O O . TYR B 1 88 ? -14.055 -6.48 -0.921 1 98.44 88 TYR B O 1
ATOM 1592 N N . ALA B 1 89 ? -12.578 -8.141 -0.616 1 97.81 89 ALA B N 1
ATOM 1593 C CA . ALA B 1 89 ? -13.43 -9.172 -1.21 1 97.81 89 ALA B CA 1
ATOM 1594 C C . ALA B 1 89 ? -14.758 -9.281 -0.467 1 97.81 89 ALA B C 1
ATOM 1596 O O . ALA B 1 89 ? -15.82 -9.391 -1.088 1 97.81 89 ALA B O 1
ATOM 1597 N N . ASP B 1 90 ? -14.719 -9.273 0.854 1 97.12 90 ASP B N 1
ATOM 1598 C CA . ASP B 1 90 ? -15.922 -9.359 1.674 1 97.12 90 ASP B CA 1
ATOM 1599 C C . ASP B 1 90 ? -16.859 -8.188 1.398 1 97.12 90 ASP B C 1
ATOM 1601 O O . ASP B 1 90 ? -18.078 -8.375 1.281 1 97.12 90 ASP B O 1
ATOM 1605 N N . LEU B 1 91 ? -16.297 -7.016 1.299 1 97.38 91 LEU B N 1
ATOM 1606 C CA . LEU B 1 91 ? -17.109 -5.824 1.059 1 97.38 91 LEU B CA 1
ATOM 1607 C C . LEU B 1 91 ? -17.688 -5.836 -0.35 1 97.38 91 LEU B C 1
ATOM 1609 O O . LEU B 1 91 ? -18.859 -5.477 -0.549 1 97.38 91 LEU B O 1
ATOM 1613 N N . ILE B 1 92 ? -16.938 -6.227 -1.331 1 96.31 92 ILE B N 1
ATOM 1614 C CA . ILE B 1 92 ? -17.406 -6.332 -2.705 1 96.31 92 ILE B CA 1
ATOM 1615 C C . ILE B 1 92 ? -18.562 -7.328 -2.773 1 96.31 92 ILE B C 1
ATOM 1617 O O . ILE B 1 92 ? -19.578 -7.066 -3.43 1 96.31 92 ILE B O 1
ATOM 1621 N N . ARG B 1 93 ? -18.453 -8.469 -2.125 1 95.31 93 ARG B N 1
ATOM 1622 C CA . ARG B 1 93 ? -19.5 -9.484 -2.102 1 95.31 93 ARG B CA 1
ATOM 1623 C C . ARG B 1 93 ? -20.781 -8.945 -1.47 1 95.31 93 ARG B C 1
ATOM 1625 O O . ARG B 1 93 ? -21.891 -9.375 -1.817 1 95.31 93 ARG B O 1
ATOM 1632 N N . SER B 1 94 ? -20.609 -7.992 -0.647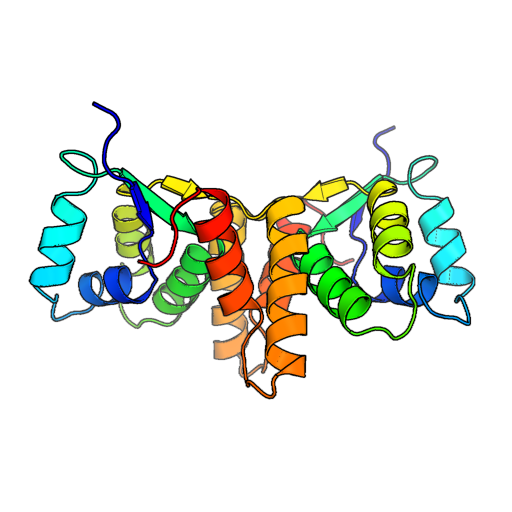 1 95.81 94 SER B N 1
ATOM 1633 C CA . SER B 1 94 ? -21.766 -7.395 0.026 1 95.81 94 SER B CA 1
ATOM 1634 C C . SER B 1 94 ? -22.344 -6.234 -0.784 1 95.81 94 SER B C 1
ATOM 1636 O O . SER B 1 94 ? -23.25 -5.547 -0.329 1 95.81 94 SER B O 1
ATOM 1638 N N . GLY B 1 95 ? -21.75 -5.949 -1.885 1 95.19 95 GLY B N 1
ATOM 1639 C CA . GLY B 1 95 ? -22.312 -4.973 -2.803 1 95.19 95 GLY B CA 1
ATOM 1640 C C . GLY B 1 95 ? -21.766 -3.572 -2.584 1 95.19 95 GLY B C 1
ATOM 1641 O O . GLY B 1 95 ? -22.297 -2.602 -3.129 1 95.19 95 GLY B O 1
ATOM 1642 N N . LYS B 1 96 ? -20.75 -3.453 -1.773 1 93.56 96 LYS B N 1
ATOM 1643 C CA . LYS B 1 96 ? -20.172 -2.137 -1.49 1 93.56 96 LYS B CA 1
ATOM 1644 C C . LYS B 1 96 ? -19.109 -1.767 -2.514 1 93.56 96 LYS B C 1
ATOM 1646 O O . LYS B 1 96 ? -18.312 -2.613 -2.922 1 93.56 96 LYS B O 1
ATOM 1651 N N . ARG B 1 97 ? -19.219 -0.505 -2.904 1 91.19 97 ARG B N 1
ATOM 1652 C CA . ARG B 1 97 ? -18.125 0.048 -3.693 1 91.19 97 ARG B CA 1
ATOM 1653 C C . ARG B 1 97 ? -17.016 0.574 -2.793 1 91.19 97 ARG B C 1
ATOM 1655 O O . ARG B 1 97 ? -17.25 1.436 -1.942 1 91.19 97 ARG B O 1
ATOM 1662 N N . ILE B 1 98 ? -15.734 0.048 -2.986 1 94.94 98 ILE B N 1
ATOM 1663 C CA . ILE B 1 98 ? -14.633 0.419 -2.109 1 94.94 98 ILE B CA 1
ATOM 1664 C C . ILE B 1 98 ? -13.32 0.395 -2.891 1 94.94 98 ILE B C 1
ATOM 1666 O O . ILE B 1 98 ? -13.188 -0.352 -3.863 1 94.94 98 ILE B O 1
ATOM 1670 N N . GLU B 1 99 ? -12.398 1.196 -2.467 1 96.19 99 GLU B N 1
ATOM 1671 C CA . GLU B 1 99 ? -11.062 1.189 -3.051 1 96.19 99 GLU B CA 1
ATOM 1672 C C . GLU B 1 99 ? -10.102 0.325 -2.234 1 96.19 99 GLU B C 1
ATOM 1674 O O . GLU B 1 99 ? -10.188 0.296 -1.004 1 96.19 99 GLU B O 1
ATOM 1679 N N . LEU B 1 100 ? -9.227 -0.333 -2.918 1 97.75 100 LEU B N 1
ATOM 1680 C CA . LEU B 1 100 ? -8.281 -1.206 -2.229 1 97.75 100 LEU B CA 1
ATOM 1681 C C . LEU B 1 100 ? -7.477 -0.429 -1.19 1 97.75 100 LEU B C 1
ATOM 1683 O O . LEU B 1 100 ? -7.199 -0.94 -0.103 1 97.75 100 LEU B O 1
ATOM 1687 N N . ASN B 1 101 ? -7.105 0.796 -1.516 1 97.69 101 ASN B N 1
ATOM 1688 C CA . ASN B 1 101 ? -6.332 1.595 -0.57 1 97.69 101 ASN B CA 1
ATOM 1689 C C . ASN B 1 101 ? -7.074 1.771 0.751 1 97.69 101 ASN B C 1
ATOM 1691 O O . ASN B 1 101 ? -6.461 1.747 1.82 1 97.69 101 ASN B O 1
ATOM 1695 N N . ASP B 1 102 ? -8.344 1.952 0.729 1 96.88 102 ASP B N 1
ATOM 1696 C CA . ASP B 1 102 ? -9.148 2.053 1.943 1 96.88 102 ASP B CA 1
ATOM 1697 C C . ASP B 1 102 ? -9.047 0.773 2.771 1 96.88 102 ASP B C 1
ATOM 1699 O O . ASP B 1 102 ? -8.984 0.827 4 1 96.88 102 ASP B O 1
ATOM 1703 N N . CYS B 1 103 ? -9.047 -0.326 2.104 1 98.31 103 CYS B N 1
ATOM 1704 C CA . CYS B 1 103 ? -8.945 -1.613 2.783 1 98.31 103 CYS B CA 1
ATOM 1705 C C . CYS B 1 103 ? -7.559 -1.816 3.373 1 98.31 103 CYS B C 1
ATOM 1707 O O . CYS B 1 103 ? -7.414 -2.416 4.441 1 98.31 103 CYS B O 1
ATOM 1709 N N . LEU B 1 104 ? -6.555 -1.381 2.676 1 98.44 104 LEU B N 1
ATOM 1710 C CA . LEU B 1 104 ? -5.191 -1.455 3.193 1 98.44 104 LEU B CA 1
ATOM 1711 C C . LEU B 1 104 ? -5.055 -0.646 4.477 1 98.44 104 LEU B C 1
ATOM 1713 O O . LEU B 1 104 ? -4.434 -1.104 5.441 1 98.44 104 LEU B O 1
ATOM 1717 N N . ILE B 1 105 ? -5.637 0.504 4.504 1 97.88 105 ILE B N 1
ATOM 1718 C CA . ILE B 1 105 ? -5.598 1.362 5.684 1 97.88 105 ILE B CA 1
ATOM 1719 C C . ILE B 1 105 ? -6.367 0.706 6.824 1 97.88 105 ILE B C 1
ATOM 1721 O O . ILE B 1 105 ? -5.883 0.653 7.961 1 97.88 105 ILE B O 1
ATOM 1725 N N . ALA B 1 106 ? -7.52 0.222 6.531 1 97.12 106 ALA B N 1
ATOM 1726 C CA . ALA B 1 106 ? -8.32 -0.469 7.539 1 97.12 106 ALA B CA 1
ATOM 1727 C C . ALA B 1 106 ? -7.566 -1.668 8.109 1 97.12 106 ALA B C 1
ATOM 1729 O O . ALA B 1 106 ? -7.527 -1.861 9.328 1 97.12 106 ALA B O 1
ATOM 1730 N N . ALA B 1 107 ? -7.016 -2.496 7.266 1 97.94 107 ALA B N 1
ATOM 1731 C CA . ALA B 1 107 ? -6.258 -3.666 7.703 1 97.94 107 ALA B CA 1
ATOM 1732 C C . ALA B 1 107 ? -5.07 -3.256 8.57 1 97.94 107 ALA B C 1
ATOM 1734 O O . ALA B 1 107 ? -4.719 -3.957 9.523 1 97.94 107 ALA B O 1
ATOM 1735 N N . THR B 1 108 ? -4.387 -2.158 8.219 1 97.88 108 THR B N 1
ATOM 1736 C CA . THR B 1 108 ? -3.283 -1.647 9.031 1 97.88 108 THR B CA 1
ATOM 1737 C C . THR B 1 108 ? -3.762 -1.29 10.43 1 97.88 108 THR B C 1
ATOM 1739 O O . THR B 1 108 ? -3.133 -1.666 11.422 1 97.88 108 THR B O 1
ATOM 1742 N N . ALA B 1 109 ? -4.859 -0.576 10.508 1 96.12 109 ALA B N 1
ATOM 1743 C CA . ALA B 1 109 ? -5.414 -0.217 11.812 1 96.12 109 ALA B CA 1
ATOM 1744 C C . ALA B 1 109 ? -5.73 -1.462 12.633 1 96.12 109 ALA B C 1
ATOM 1746 O O . ALA B 1 109 ? -5.406 -1.526 13.82 1 96.12 109 ALA B O 1
ATOM 1747 N N . LEU B 1 110 ? -6.355 -2.453 12.016 1 95.31 110 LEU B N 1
ATOM 1748 C CA . LEU B 1 110 ? -6.727 -3.693 12.688 1 95.31 110 LEU B CA 1
ATOM 1749 C C . LEU B 1 110 ? -5.492 -4.438 13.18 1 95.31 110 LEU B C 1
ATOM 1751 O O . LEU B 1 110 ? -5.535 -5.094 14.227 1 95.31 110 LEU B O 1
ATOM 1755 N N . SER B 1 111 ? -4.441 -4.383 12.422 1 95.44 111 SER B N 1
ATOM 1756 C CA . SER B 1 111 ? -3.213 -5.078 12.789 1 95.44 111 SER B CA 1
ATOM 1757 C C . SER B 1 111 ? -2.645 -4.547 14.102 1 95.44 111 SER B C 1
ATOM 1759 O O . SER B 1 111 ? -1.865 -5.23 14.773 1 95.44 111 SER B O 1
ATOM 1761 N N . LEU B 1 112 ? -2.93 -3.316 14.453 1 92.88 112 LEU B N 1
ATOM 1762 C CA . LEU B 1 112 ? -2.449 -2.672 15.672 1 92.88 112 LEU B CA 1
ATOM 1763 C C . LEU B 1 112 ? -3.406 -2.918 16.828 1 92.88 112 LEU B C 1
ATOM 1765 O O . LEU B 1 112 ? -3.133 -2.514 17.969 1 92.88 112 LEU B O 1
ATOM 1769 N N . GLY B 1 113 ? -4.406 -3.639 16.5 1 88.44 113 GLY B N 1
ATOM 1770 C CA . GLY B 1 113 ? -5.422 -3.857 17.531 1 88.44 113 GLY B CA 1
ATOM 1771 C C . GLY B 1 113 ? -6.289 -2.637 17.781 1 88.44 113 GLY B C 1
ATOM 1772 O O . GLY B 1 113 ? -6.887 -2.504 18.844 1 88.44 113 GLY B O 1
ATOM 1773 N N . ILE B 1 114 ? -6.098 -1.635 16.938 1 72.94 114 ILE B N 1
ATOM 1774 C CA . ILE B 1 114 ? -6.898 -0.423 17.062 1 72.94 114 ILE B CA 1
ATOM 1775 C C . ILE B 1 114 ? -8.258 -0.625 16.391 1 72.94 114 ILE B C 1
ATOM 1777 O O . ILE B 1 114 ? -8.328 -1.027 15.227 1 72.94 114 ILE B O 1
ATOM 1781 N N . ASN B 1 115 ? -9.258 -1.112 17.047 1 59.66 115 ASN B N 1
ATOM 1782 C CA . ASN B 1 115 ? -10.594 -1.33 16.5 1 59.66 115 ASN B CA 1
ATOM 1783 C C . ASN B 1 115 ? -11.336 -0.014 16.297 1 59.66 115 ASN B C 1
ATOM 1785 O O . ASN B 1 115 ? -11.078 0.963 17.016 1 59.66 115 ASN B O 1
ATOM 1789 N N . ARG B 1 116 ? -11.656 0.277 14.945 1 51.41 116 ARG B N 1
ATOM 1790 C CA . ARG B 1 116 ? -12.523 1.438 14.805 1 51.41 116 ARG B CA 1
ATOM 1791 C C . ARG B 1 116 ? -13.602 1.45 15.891 1 51.41 116 ARG B C 1
ATOM 1793 O O . ARG B 1 116 ? -14.336 0.475 16.047 1 51.41 116 ARG B O 1
ATOM 1800 N N . GLU B 1 117 ? -13.32 2.129 17.047 1 37.66 117 GLU B N 1
ATOM 1801 C CA . GLU B 1 117 ? -14.523 2.41 17.812 1 37.66 117 GLU B CA 1
ATOM 1802 C C . GLU B 1 117 ? -15.539 3.191 17 1 37.66 117 GLU B C 1
ATOM 1804 O O . GLU B 1 117 ? -15.172 3.945 16.094 1 37.66 117 GLU B O 1
#

Solvent-accessible surface area (backbone atoms only — not comparable to full-atom values): 12423 Å² total; per-residue (Å²): 128,83,56,54,74,39,76,54,56,59,65,49,55,50,35,54,67,39,93,74,57,39,63,70,45,45,54,52,56,65,37,30,72,79,63,27,38,34,29,32,37,16,65,46,44,17,53,50,28,25,51,21,62,64,43,90,51,91,56,32,52,60,54,50,53,56,57,52,68,56,34,49,69,42,58,39,32,57,68,38,18,38,48,11,9,43,53,43,32,55,39,46,76,71,69,47,88,79,56,67,67,60,25,42,45,51,26,45,37,49,73,73,68,44,66,88,122,127,84,56,54,74,40,76,54,56,60,66,50,55,51,34,53,67,38,93,76,56,40,64,70,46,42,54,52,57,66,37,30,73,78,63,27,39,34,30,32,37,17,65,48,44,17,55,50,28,26,51,21,62,64,43,91,50,91,54,32,52,62,54,49,54,58,57,52,68,54,34,49,68,41,60,39,33,58,68,38,18,40,48,12,10,44,52,43,32,55,40,46,76,68,69,46,89,78,56,67,68,59,25,42,44,50,27,47,38,49,74,72,67,44,66,88,122

InterPro domains:
  IPR002716 PIN domain [PF01850] (7-115)
  IPR029060 PIN-like domain superfamily [SSF88723] (3-114)
  IPR050556 Type II toxin-antitoxin system RNase [PTHR33653] (4-114)

Radius of gyration: 19.07 Å; Cα contacts (8 Å, |Δi|>4): 358; chains: 2; bounding box: 50×51×51 Å

pLDDT: mean 90.56, std 10.74, range [37.31, 98.75]

Foldseek 3Di:
DPAAEDEDALVLLVLCLDPNHDVVSVVVLVCQPPRHAYEFEVLSVVVQVVVQVVDPDPCSNVSSVVSPVSHHYDYQDPVLLVQLVVVVVVCVVVVDDDDSSVSSGVSRCVVVVNPPD/DAAAEDEDALVLLVLCLDPNHDVVSVVVLVCQPPRHAYEFEVLSVVVQCVVQVVDPDPCSVVSSVVSPVSHHYDYQDPVLLVQLVVVVVVCVVVVDDDDSSVSSGVSRCVVVVNPPD

Sequence (234 aa):
MGRMKFFVDTSIFVDCLRKEVIPSSKSFLERIGDEYSGYTSSITVAELSVGAHLSRSQDALEKTLELLNIVEVIDLDSRIAIDAGKIYADLIRSGKRIELNDCLIAATALSLGINREMGRMKFFVDTSIFVDCLRKEVIPSSKSFLERIGDEYSGYTSSITVAELSVGAHLSRSQDALEKTLELLNIVEVIDLDSRIAIDAGKIYADLIRSGKRIELNDCLIAATALSLGINRE

Organism: Methanosarcina acetivorans (strain ATCC 35395 / DSM 2834 / JCM 12185 / C2A) (NCBI:txid188937)